Protein AF-A0A7S2QT07-F1 (afdb_monomer_lite)

Structure (mmCIF, N/CA/C/O backbone):
data_AF-A0A7S2QT07-F1
#
_entry.id   AF-A0A7S2QT07-F1
#
loop_
_atom_site.group_PDB
_atom_site.id
_atom_site.type_symbol
_atom_site.label_atom_id
_atom_site.label_alt_id
_atom_site.label_comp_id
_atom_site.label_asym_id
_atom_site.label_entity_id
_atom_site.label_seq_id
_atom_site.pdbx_PDB_ins_code
_atom_site.Cartn_x
_atom_site.Cartn_y
_atom_site.Cartn_z
_atom_site.occupancy
_atom_site.B_iso_or_equiv
_atom_site.auth_seq_id
_atom_site.auth_comp_id
_atom_site.auth_asym_id
_atom_site.auth_atom_id
_atom_site.pdbx_PDB_model_num
ATOM 1 N N . LYS A 1 1 ? -15.247 -9.324 2.709 1.00 89.19 1 LYS A N 1
ATOM 2 C CA . LYS A 1 1 ? -13.877 -9.551 2.177 1.00 89.19 1 LYS A CA 1
ATOM 3 C C . LYS A 1 1 ? -13.680 -8.628 0.981 1.00 89.19 1 LYS A C 1
ATOM 5 O O . LYS A 1 1 ? -14.659 -8.386 0.290 1.00 89.19 1 LYS A O 1
ATOM 10 N N . ILE A 1 2 ? -12.473 -8.104 0.778 1.00 94.81 2 ILE A N 1
ATOM 11 C CA . ILE A 1 2 ? -12.116 -7.206 -0.334 1.00 94.81 2 ILE A CA 1
ATOM 12 C C . ILE A 1 2 ? -11.259 -7.998 -1.328 1.00 94.81 2 ILE A C 1
ATOM 14 O O . ILE A 1 2 ? -10.535 -8.902 -0.911 1.00 94.81 2 ILE A O 1
ATOM 18 N N . VAL A 1 3 ? -11.355 -7.680 -2.620 1.00 97.00 3 VAL A N 1
ATOM 19 C CA . VAL A 1 3 ? -10.534 -8.276 -3.682 1.00 97.00 3 VAL A CA 1
ATOM 20 C C . VAL A 1 3 ? -9.885 -7.146 -4.473 1.00 97.00 3 VAL A C 1
ATOM 22 O O . VAL A 1 3 ? -10.583 -6.258 -4.956 1.00 97.00 3 VAL A O 1
ATOM 25 N N . HIS A 1 4 ? -8.557 -7.178 -4.582 1.00 95.94 4 HIS A N 1
ATOM 26 C CA . HIS A 1 4 ? -7.808 -6.303 -5.480 1.00 95.94 4 HIS A CA 1
ATOM 27 C C . HIS A 1 4 ? -7.694 -6.980 -6.848 1.00 95.94 4 HIS A C 1
ATOM 29 O O . HIS A 1 4 ? -7.437 -8.181 -6.924 1.00 95.94 4 HIS A O 1
ATOM 35 N N . ILE A 1 5 ? -7.903 -6.206 -7.908 1.00 96.56 5 ILE A N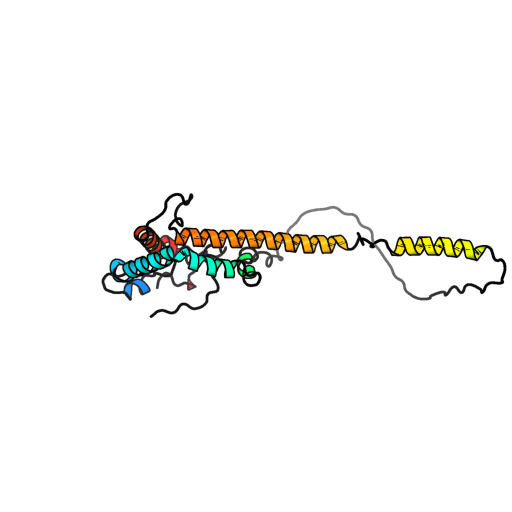 1
ATOM 36 C CA . ILE A 1 5 ? -7.721 -6.617 -9.302 1.00 96.56 5 ILE A CA 1
ATOM 37 C C . ILE A 1 5 ? -6.719 -5.672 -9.959 1.00 96.56 5 ILE A C 1
ATOM 39 O O . ILE A 1 5 ? -6.463 -4.600 -9.418 1.00 96.56 5 ILE A O 1
ATOM 43 N N . ASP A 1 6 ? -6.219 -6.069 -11.128 1.00 92.81 6 ASP A N 1
ATOM 44 C CA . ASP A 1 6 ? -5.262 -5.300 -11.925 1.00 92.81 6 ASP A CA 1
ATOM 45 C C . ASP A 1 6 ? -3.952 -4.994 -11.174 1.00 92.81 6 ASP A C 1
ATOM 47 O O . ASP A 1 6 ? -3.769 -3.960 -10.535 1.00 92.81 6 ASP A O 1
ATOM 51 N N . PHE A 1 7 ? -3.010 -5.935 -11.267 1.00 90.38 7 PHE A N 1
ATOM 52 C CA . PHE A 1 7 ? -1.667 -5.815 -10.690 1.00 90.38 7 PHE A CA 1
ATOM 53 C C . PHE A 1 7 ? -0.682 -5.179 -11.663 1.00 90.38 7 PHE A C 1
ATOM 55 O O . PHE A 1 7 ? 0.515 -5.460 -11.608 1.00 90.38 7 PHE A O 1
ATOM 62 N N . GLY A 1 8 ? -1.178 -4.348 -12.577 1.00 87.44 8 GLY A N 1
ATOM 63 C CA . GLY A 1 8 ? -0.313 -3.624 -13.472 1.00 87.44 8 GLY A CA 1
ATOM 64 C C . GLY A 1 8 ? 0.701 -2.783 -12.691 1.00 87.44 8 GLY A C 1
ATOM 65 O O . GLY A 1 8 ? 1.902 -3.031 -12.747 1.00 87.44 8 GLY A O 1
ATOM 66 N N . ASP A 1 9 ? 0.245 -1.785 -11.945 1.00 89.69 9 ASP A N 1
ATOM 67 C CA . ASP A 1 9 ? 1.146 -0.800 -11.339 1.00 89.69 9 ASP A CA 1
ATOM 68 C C . ASP A 1 9 ? 1.744 -1.274 -10.008 1.00 89.69 9 ASP A C 1
ATOM 70 O O . ASP A 1 9 ? 1.421 -0.791 -8.923 1.00 89.69 9 ASP A O 1
ATOM 74 N N . CYS A 1 10 ? 2.663 -2.230 -10.110 1.00 90.50 10 CYS A N 1
ATOM 75 C CA . CYS A 1 10 ? 3.463 -2.727 -8.997 1.00 90.50 10 CYS A CA 1
ATOM 76 C C . CYS A 1 10 ? 4.703 -1.855 -8.733 1.00 90.50 10 CYS A C 1
ATOM 78 O O . CYS A 1 10 ? 5.074 -0.990 -9.522 1.00 90.50 10 CYS A O 1
ATOM 80 N N . PHE A 1 11 ? 5.361 -2.094 -7.595 1.00 91.75 11 PHE A N 1
ATOM 81 C CA . PHE A 1 11 ? 6.695 -1.555 -7.283 1.00 91.75 11 PHE A CA 1
ATOM 82 C C . PHE A 1 11 ? 6.838 -0.024 -7.374 1.00 91.75 11 PHE A C 1
ATOM 84 O O . PHE A 1 11 ? 7.880 0.488 -7.766 1.00 91.75 11 PHE A O 1
ATOM 91 N N . GLU A 1 12 ? 5.802 0.715 -6.967 1.00 92.62 12 GLU A N 1
ATOM 92 C CA . GLU A 1 12 ? 5.800 2.189 -6.940 1.00 92.62 12 GLU A CA 1
ATOM 93 C C . GLU A 1 12 ? 5.913 2.852 -8.331 1.00 92.62 12 GLU A C 1
ATOM 95 O O . GLU A 1 12 ? 6.136 4.060 -8.410 1.00 92.62 12 GLU A O 1
ATOM 100 N N . VAL A 1 13 ? 5.664 2.120 -9.428 1.00 90.12 13 VAL A N 1
ATOM 101 C CA . VAL A 1 13 ? 5.573 2.694 -10.790 1.00 90.12 13 VAL A CA 1
ATOM 102 C C . VAL A 1 13 ? 4.570 3.855 -10.822 1.00 90.12 13 VAL A C 1
ATOM 104 O O . VAL A 1 13 ? 4.871 4.943 -11.314 1.00 90.12 13 VAL A O 1
ATOM 107 N N . ALA A 1 14 ? 3.420 3.680 -10.166 1.00 92.19 14 ALA A N 1
ATOM 108 C CA . ALA A 1 14 ? 2.401 4.714 -10.017 1.00 92.19 14 ALA A CA 1
ATOM 109 C C . ALA A 1 14 ? 2.867 5.988 -9.289 1.00 92.19 14 ALA A C 1
ATOM 111 O O . ALA A 1 14 ? 2.309 7.066 -9.493 1.00 92.19 14 ALA A O 1
ATOM 112 N N . MET A 1 15 ? 3.882 5.882 -8.431 1.00 92.94 15 MET A N 1
ATOM 113 C CA . MET A 1 15 ? 4.426 7.013 -7.675 1.00 92.94 15 MET A CA 1
ATOM 114 C C . MET A 1 15 ? 5.475 7.796 -8.474 1.00 92.94 15 MET A C 1
ATOM 116 O O . MET A 1 15 ? 5.737 8.960 -8.160 1.00 92.94 15 MET A O 1
ATOM 120 N N . HIS A 1 16 ? 6.080 7.160 -9.483 1.00 89.81 16 HIS A N 1
ATOM 121 C CA . HIS A 1 16 ? 7.175 7.705 -10.289 1.00 89.81 16 HIS A CA 1
ATOM 122 C C . HIS A 1 16 ? 6.762 8.188 -11.683 1.00 89.81 16 HIS A C 1
ATOM 124 O O . HIS A 1 16 ? 7.577 8.819 -12.351 1.00 89.81 16 HIS A O 1
ATOM 130 N N . ARG A 1 17 ? 5.521 7.930 -12.114 1.00 90.31 17 ARG A N 1
ATOM 131 C CA . ARG A 1 17 ? 4.991 8.440 -13.386 1.00 90.31 17 ARG A CA 1
ATOM 132 C C . ARG A 1 17 ? 5.010 9.973 -13.442 1.00 90.31 17 ARG A C 1
ATOM 134 O O . ARG A 1 17 ? 4.863 10.649 -12.425 1.00 90.31 17 ARG A O 1
ATOM 141 N N . GLU A 1 18 ? 5.136 10.522 -14.645 1.00 89.19 18 GLU A N 1
ATOM 142 C CA . GLU A 1 18 ? 5.246 11.972 -14.848 1.00 89.19 18 GLU A CA 1
ATOM 143 C C . GLU A 1 18 ? 3.917 12.702 -14.605 1.00 89.19 18 GLU A C 1
ATOM 145 O O . GLU A 1 18 ? 3.875 13.741 -13.944 1.00 89.19 18 GLU A O 1
ATOM 150 N N . LYS A 1 19 ? 2.807 12.137 -15.094 1.00 92.94 19 LYS A N 1
ATOM 151 C CA . LYS A 1 19 ? 1.462 12.707 -14.944 1.00 92.94 19 LYS A CA 1
ATOM 152 C C . LYS A 1 19 ? 0.758 12.108 -13.731 1.00 92.94 19 LYS A C 1
ATOM 154 O O . LYS A 1 19 ? 0.599 10.896 -13.642 1.00 92.94 19 LYS A O 1
ATOM 159 N N . PHE A 1 20 ? 0.284 12.970 -12.831 1.00 93.44 20 PHE A N 1
ATOM 160 C CA . PHE A 1 20 ? -0.449 12.590 -11.612 1.00 93.44 20 PHE A CA 1
ATOM 161 C C . PHE A 1 20 ? 0.237 11.472 -10.795 1.00 93.44 20 PHE A C 1
ATOM 163 O O . PHE A 1 20 ? -0.355 10.406 -10.588 1.00 93.44 20 PHE A O 1
ATOM 170 N N . PRO A 1 21 ? 1.482 11.686 -10.327 1.00 96.31 21 PRO A N 1
ATOM 171 C CA . PRO A 1 21 ? 2.185 10.706 -9.505 1.00 96.31 21 PRO A CA 1
ATOM 172 C C . PRO A 1 21 ? 1.450 10.462 -8.186 1.00 96.31 21 PRO A C 1
ATOM 174 O O . PRO A 1 21 ? 1.178 11.398 -7.429 1.00 96.31 21 PRO A O 1
ATOM 177 N N . GLU A 1 22 ? 1.186 9.198 -7.871 1.00 95.81 22 GLU A N 1
ATOM 178 C CA . GLU A 1 22 ? 0.502 8.819 -6.637 1.00 95.81 22 GLU A CA 1
ATOM 179 C C . GLU A 1 22 ? 1.371 9.109 -5.403 1.00 95.81 22 GLU A C 1
ATOM 181 O O . GLU A 1 22 ? 2.583 8.886 -5.393 1.00 95.81 22 GLU A O 1
ATOM 186 N N . LYS A 1 23 ? 0.745 9.645 -4.345 1.00 95.88 23 LYS A N 1
ATOM 187 C CA . LYS A 1 23 ? 1.412 10.067 -3.093 1.00 95.88 23 LYS A CA 1
ATOM 188 C C . LYS A 1 23 ? 0.951 9.281 -1.865 1.00 95.88 23 LYS A C 1
ATOM 190 O O . LYS A 1 23 ? 1.177 9.705 -0.734 1.00 95.88 23 LYS A O 1
ATOM 195 N N . ILE A 1 24 ? 0.279 8.158 -2.084 1.00 96.62 24 ILE A N 1
ATOM 196 C CA . ILE A 1 24 ? -0.347 7.339 -1.047 1.00 96.62 24 ILE A CA 1
ATOM 197 C C . ILE A 1 24 ? 0.165 5.895 -1.135 1.00 96.62 24 ILE A C 1
ATOM 199 O O . ILE A 1 24 ? 0.405 5.407 -2.236 1.00 96.62 24 ILE A O 1
ATOM 203 N N . PRO A 1 25 ? 0.325 5.193 -0.001 1.00 96.69 25 PRO A N 1
ATOM 204 C CA . PRO A 1 25 ? 0.790 3.806 -0.001 1.00 96.69 25 PRO A CA 1
ATOM 205 C C . PRO A 1 25 ? -0.321 2.797 -0.333 1.00 96.69 25 PRO A C 1
ATOM 207 O O . PRO A 1 25 ? -0.042 1.720 -0.848 1.00 96.69 25 PRO A O 1
ATOM 210 N N . PHE A 1 26 ? -1.575 3.123 -0.010 1.00 97.88 26 PHE A N 1
ATOM 211 C CA . PHE A 1 26 ? -2.765 2.326 -0.306 1.00 97.88 26 PHE A CA 1
ATOM 212 C C . PHE A 1 26 ? -4.020 3.199 -0.196 1.00 97.88 26 PHE A C 1
ATOM 214 O O . PHE A 1 26 ? -4.001 4.267 0.422 1.00 97.88 26 PHE A O 1
ATOM 221 N N . ARG A 1 27 ? -5.132 2.743 -0.784 1.00 97.69 27 ARG A N 1
ATOM 222 C CA . ARG A 1 27 ? -6.418 3.446 -0.717 1.00 97.69 27 ARG A CA 1
ATOM 223 C C . ARG A 1 27 ? -7.038 3.301 0.675 1.00 97.69 27 ARG A C 1
ATOM 225 O O . ARG A 1 27 ? -7.501 2.223 1.032 1.00 97.69 27 ARG A O 1
ATOM 232 N N . LEU A 1 28 ? -7.091 4.398 1.426 1.00 97.50 28 LEU A N 1
ATOM 233 C CA . LEU A 1 28 ? -7.792 4.493 2.711 1.00 97.50 28 LEU A CA 1
ATOM 234 C C . LEU A 1 2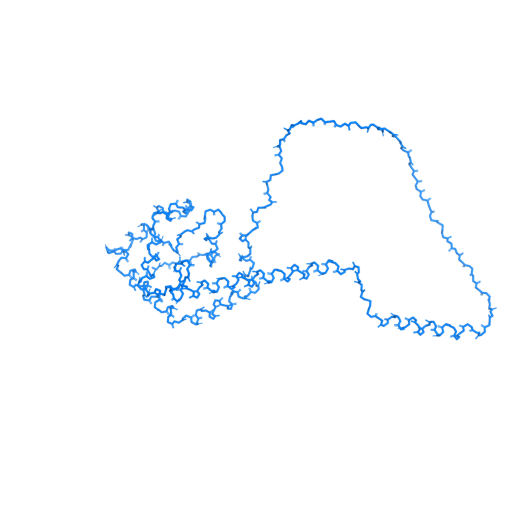8 ? -8.573 5.812 2.779 1.00 97.50 28 LEU A C 1
ATOM 236 O O . LEU A 1 28 ? -8.266 6.706 3.563 1.00 97.50 28 LEU A O 1
ATOM 240 N N . THR A 1 29 ? -9.547 5.961 1.882 1.00 97.19 29 THR A N 1
ATOM 241 C CA . THR A 1 29 ? -10.384 7.163 1.795 1.00 97.19 29 THR A CA 1
ATOM 242 C C . THR A 1 29 ? -11.496 7.150 2.846 1.00 97.19 29 THR A C 1
ATOM 244 O O . THR A 1 29 ? -11.758 6.131 3.492 1.00 97.19 29 THR A O 1
ATOM 247 N N . ARG A 1 30 ? -12.183 8.284 3.015 1.00 95.94 30 ARG A N 1
ATOM 248 C CA . ARG A 1 30 ? -13.228 8.453 4.036 1.00 95.94 30 ARG A CA 1
ATOM 249 C C . ARG A 1 30 ? -14.388 7.462 3.879 1.00 95.94 30 ARG A C 1
ATOM 251 O O . ARG A 1 30 ? -14.871 6.981 4.895 1.00 95.94 30 ARG A O 1
ATOM 258 N N . MET A 1 31 ? -14.807 7.097 2.661 1.00 96.81 31 MET A N 1
ATOM 259 C CA . MET A 1 31 ? -15.860 6.085 2.480 1.00 96.81 31 MET A CA 1
ATOM 260 C C . MET A 1 31 ? -15.424 4.713 2.989 1.00 96.81 31 MET A C 1
ATOM 262 O O . MET A 1 31 ? -16.224 4.028 3.621 1.00 96.81 31 MET A O 1
ATOM 266 N N . LEU A 1 32 ? -14.166 4.318 2.761 1.00 96.31 32 LEU A N 1
ATOM 267 C CA . LEU A 1 32 ? -13.652 3.050 3.284 1.00 96.31 32 LEU A CA 1
ATOM 268 C C . LEU A 1 32 ? -13.541 3.079 4.807 1.00 96.31 32 LEU A C 1
ATOM 270 O O . LEU A 1 32 ? -13.900 2.098 5.445 1.00 96.31 32 LEU A O 1
ATOM 274 N N . VAL A 1 33 ? -13.090 4.197 5.385 1.00 95.81 33 VAL A N 1
ATOM 275 C CA . VAL A 1 33 ? -13.004 4.368 6.845 1.00 95.81 33 VAL A CA 1
ATOM 276 C C . VAL A 1 33 ? -14.392 4.344 7.491 1.00 95.81 33 VAL A C 1
ATOM 278 O O . VAL A 1 33 ? -14.583 3.659 8.489 1.00 95.81 33 VAL A O 1
ATOM 281 N N . ASN A 1 34 ? -15.377 5.021 6.899 1.00 95.38 34 ASN A N 1
ATOM 282 C CA . ASN A 1 34 ? -16.749 5.069 7.415 1.00 95.38 34 ASN A CA 1
ATOM 283 C C . ASN A 1 34 ? -17.481 3.723 7.319 1.00 95.38 34 ASN A C 1
ATOM 285 O O . ASN A 1 34 ? -18.457 3.512 8.030 1.00 95.38 34 ASN A O 1
ATOM 289 N N . ALA A 1 35 ? -17.037 2.828 6.434 1.00 95.12 35 ALA A N 1
ATOM 290 C CA . ALA A 1 35 ? -17.574 1.475 6.318 1.00 95.12 35 ALA A CA 1
ATOM 291 C C . ALA A 1 35 ? -16.997 0.498 7.363 1.00 95.12 35 ALA A C 1
ATOM 293 O O . ALA A 1 35 ? -17.438 -0.650 7.432 1.00 95.12 35 ALA A O 1
ATOM 294 N N . MET A 1 36 ? -15.994 0.921 8.141 1.00 95.00 36 MET A N 1
ATOM 295 C CA . MET A 1 36 ? -15.437 0.137 9.244 1.00 95.00 36 MET A CA 1
ATOM 296 C C . MET A 1 36 ? -16.321 0.251 10.497 1.00 95.00 36 MET A C 1
ATOM 298 O O . MET A 1 36 ? -17.415 0.812 10.478 1.00 95.00 36 MET A O 1
ATOM 302 N N . GLU A 1 37 ? -15.860 -0.324 11.604 1.00 93.12 37 GLU A N 1
ATOM 303 C CA . GLU A 1 37 ? -16.533 -0.211 12.898 1.00 93.12 37 GLU A CA 1
ATOM 304 C C . GLU A 1 37 ? -16.541 1.230 13.439 1.00 93.12 37 GLU A C 1
ATOM 306 O O . GLU A 1 37 ? -15.872 2.118 12.919 1.00 93.12 37 GLU A O 1
ATOM 311 N N . VAL A 1 38 ? -17.247 1.459 14.549 1.00 93.06 38 VAL A N 1
ATOM 312 C CA . VAL A 1 38 ? -17.371 2.786 15.187 1.00 93.06 38 VAL A CA 1
ATOM 313 C C . VAL A 1 38 ? -16.034 3.404 15.623 1.00 93.06 38 VAL A C 1
ATOM 315 O O . VAL A 1 38 ? -15.937 4.619 15.764 1.00 93.06 38 VAL A O 1
ATOM 318 N N . SER A 1 39 ? -14.997 2.584 15.816 1.00 94.00 39 SER A N 1
ATOM 319 C CA . SER A 1 39 ? -13.624 3.027 16.104 1.00 94.00 39 SER A CA 1
ATOM 320 C C . SER A 1 39 ? -12.859 3.474 14.842 1.00 94.00 39 SER A C 1
ATOM 322 O O . SER A 1 39 ? -11.758 4.020 14.935 1.00 94.00 39 SER A O 1
ATOM 324 N N . GLY A 1 40 ? -13.439 3.275 13.655 1.00 94.31 40 GLY A N 1
ATOM 325 C CA . GLY A 1 40 ? -12.847 3.603 12.365 1.00 94.31 40 GLY A CA 1
ATOM 326 C C . GLY A 1 40 ? -11.541 2.844 12.138 1.00 94.31 40 GLY A C 1
ATOM 327 O O . GLY A 1 40 ? -11.499 1.615 12.158 1.00 94.31 40 GLY A O 1
ATOM 328 N N . ILE A 1 41 ? -10.457 3.597 11.936 1.00 95.12 41 ILE A N 1
ATOM 329 C CA . ILE A 1 41 ? -9.112 3.052 11.704 1.00 95.12 41 ILE A CA 1
ATOM 330 C C . ILE A 1 41 ? -8.408 2.583 12.985 1.00 95.12 41 ILE A C 1
ATOM 332 O O . ILE A 1 41 ? -7.498 1.762 12.891 1.00 95.12 41 ILE A O 1
ATOM 336 N N . GLU A 1 42 ? -8.800 3.085 14.163 1.00 93.94 42 GLU A N 1
ATOM 337 C CA . GLU A 1 42 ? -8.079 2.884 15.436 1.00 93.94 42 GLU A CA 1
ATOM 338 C C . GLU A 1 42 ? -8.423 1.572 16.165 1.00 93.94 42 GLU A C 1
ATOM 340 O O . GLU A 1 42 ? -7.971 1.354 17.287 1.00 93.94 42 GLU A O 1
ATOM 345 N N . GLY A 1 43 ? -9.169 0.668 15.528 1.00 92.19 43 GLY A N 1
ATOM 346 C CA . GLY A 1 43 ? -9.545 -0.626 16.099 1.00 92.19 43 GLY A CA 1
ATOM 347 C C . GLY A 1 43 ? -8.980 -1.818 15.327 1.00 92.19 43 GLY A C 1
ATOM 348 O O . GLY A 1 43 ? -7.765 -1.962 15.140 1.00 92.19 43 GLY A O 1
ATOM 349 N N . ILE A 1 44 ? -9.879 -2.685 14.859 1.00 95.44 44 ILE A N 1
ATOM 350 C CA . ILE A 1 44 ? -9.570 -3.936 14.154 1.00 95.44 44 ILE A CA 1
ATOM 351 C C . ILE A 1 44 ? -8.659 -3.677 12.957 1.00 95.44 44 ILE A C 1
ATOM 353 O O . ILE A 1 44 ? -7.739 -4.460 12.715 1.00 95.44 44 ILE A O 1
ATOM 357 N N . PHE A 1 45 ? -8.874 -2.581 12.223 1.00 97.06 45 PHE A N 1
ATOM 358 C CA . PHE A 1 45 ? -8.068 -2.249 11.051 1.00 97.06 45 PHE A CA 1
ATOM 359 C C . PHE A 1 45 ? -6.585 -2.079 11.408 1.00 97.06 45 PHE A C 1
ATOM 361 O O . PHE A 1 45 ? -5.756 -2.843 10.911 1.00 97.06 45 PHE A O 1
ATOM 368 N N . ARG A 1 46 ? -6.241 -1.153 12.318 1.00 97.50 46 ARG A N 1
ATOM 369 C CA . ARG A 1 46 ? -4.850 -0.942 12.755 1.00 97.50 46 ARG A CA 1
ATOM 370 C C . ARG A 1 46 ? -4.250 -2.209 13.360 1.00 97.50 46 ARG A C 1
ATOM 372 O O . ARG A 1 46 ? -3.140 -2.579 12.983 1.00 97.50 46 ARG A O 1
ATOM 379 N N . HIS A 1 47 ? -4.971 -2.902 14.242 1.00 97.75 47 HIS A N 1
ATOM 380 C CA . HIS A 1 47 ? -4.451 -4.111 14.888 1.00 97.75 47 HIS A CA 1
ATOM 381 C C . HIS A 1 47 ? -4.164 -5.240 13.882 1.00 97.75 47 HIS A C 1
ATOM 383 O O . HIS A 1 47 ? -3.149 -5.940 13.976 1.00 97.75 47 HIS A O 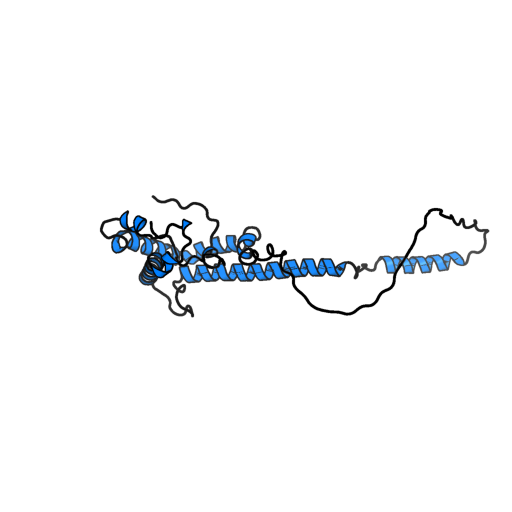1
ATOM 389 N N . THR A 1 48 ? -5.025 -5.383 12.871 1.00 98.12 48 THR A N 1
ATOM 390 C CA . THR A 1 48 ? -4.820 -6.326 11.766 1.00 98.12 48 THR A CA 1
ATOM 391 C C . THR A 1 48 ? -3.623 -5.907 10.915 1.00 98.12 48 THR A C 1
ATOM 393 O O . THR A 1 48 ? -2.785 -6.752 10.613 1.00 98.12 48 THR A O 1
ATOM 396 N N . CYS A 1 49 ? -3.481 -4.618 10.582 1.00 98.38 49 CYS A N 1
ATOM 397 C CA . CYS A 1 49 ? -2.317 -4.103 9.854 1.00 98.38 49 CYS A CA 1
ATOM 398 C C . CYS A 1 49 ? -1.005 -4.382 10.592 1.00 98.38 49 CYS A C 1
ATOM 400 O O . CYS A 1 49 ? -0.048 -4.838 9.973 1.00 98.38 49 CYS A O 1
ATOM 402 N N . GLU A 1 50 ? -0.953 -4.157 11.906 1.00 98.44 50 GLU A N 1
ATOM 403 C CA . GLU A 1 50 ? 0.231 -4.479 12.702 1.00 98.44 50 GLU A CA 1
ATOM 404 C C . GLU A 1 50 ? 0.526 -5.979 12.717 1.00 98.44 50 GLU A C 1
ATOM 406 O O . GLU A 1 50 ? 1.677 -6.378 12.577 1.00 98.44 50 GLU A O 1
ATOM 411 N N . SER A 1 51 ? -0.498 -6.822 12.856 1.00 98.62 51 SER A N 1
ATOM 412 C CA . SER A 1 51 ? -0.328 -8.279 12.871 1.00 98.62 51 SER A CA 1
ATOM 413 C C . SER A 1 51 ? 0.177 -8.806 11.528 1.00 98.62 51 SER A C 1
ATOM 415 O O . SER A 1 51 ? 1.136 -9.573 11.494 1.00 98.62 51 SER A O 1
ATOM 417 N N . VAL A 1 52 ? -0.401 -8.336 10.420 1.00 98.50 52 VAL A N 1
ATOM 418 C CA . VAL A 1 52 ? 0.061 -8.663 9.063 1.00 98.50 52 VAL A CA 1
ATOM 419 C C . VAL A 1 52 ? 1.485 -8.158 8.841 1.00 98.50 52 VAL A C 1
ATOM 421 O O . VAL A 1 52 ? 2.320 -8.900 8.331 1.00 98.50 52 VAL A O 1
ATOM 424 N N . MET A 1 53 ? 1.792 -6.927 9.260 1.00 98.38 53 MET A N 1
ATOM 425 C CA . MET A 1 53 ? 3.133 -6.365 9.119 1.00 98.38 53 MET A CA 1
ATOM 426 C C . MET A 1 53 ? 4.167 -7.168 9.917 1.00 98.38 53 MET A C 1
ATOM 428 O O . MET A 1 53 ? 5.223 -7.462 9.371 1.00 98.38 53 MET A O 1
ATOM 432 N N . ARG A 1 54 ? 3.870 -7.593 11.156 1.00 98.56 54 ARG A N 1
ATOM 433 C CA . ARG A 1 54 ? 4.752 -8.495 11.928 1.00 98.56 54 ARG A CA 1
ATOM 434 C C . ARG A 1 54 ? 5.042 -9.774 11.148 1.00 98.56 54 ARG A C 1
ATOM 436 O O . ARG A 1 54 ? 6.201 -10.051 10.877 1.00 98.56 54 ARG A O 1
ATOM 443 N N . VAL A 1 55 ? 4.005 -10.473 10.677 1.00 98.62 55 VAL A N 1
ATOM 444 C CA . VAL A 1 55 ? 4.167 -11.723 9.911 1.00 98.62 55 VAL A CA 1
ATOM 445 C C . VAL A 1 55 ? 5.018 -11.517 8.654 1.00 98.62 55 VAL A C 1
ATOM 447 O O . VAL A 1 55 ? 5.886 -12.341 8.367 1.00 98.62 55 VAL A O 1
ATOM 450 N N . LEU A 1 56 ? 4.809 -10.421 7.918 1.00 98.38 56 LEU A N 1
ATOM 451 C CA . LEU A 1 56 ? 5.604 -10.097 6.730 1.00 98.38 56 LEU A CA 1
ATOM 452 C C . LEU A 1 56 ? 7.073 -9.811 7.067 1.00 98.38 56 LEU A C 1
ATOM 454 O O . LEU A 1 56 ? 7.954 -10.264 6.340 1.00 98.38 56 LEU A O 1
ATOM 458 N N . ARG A 1 57 ? 7.344 -9.073 8.151 1.00 97.81 57 ARG A N 1
ATOM 459 C CA . ARG A 1 57 ? 8.714 -8.763 8.585 1.00 97.81 57 ARG A CA 1
ATOM 460 C C . ARG A 1 57 ? 9.439 -9.989 9.147 1.00 97.81 57 ARG A C 1
ATOM 462 O O . ARG A 1 57 ? 10.613 -10.173 8.845 1.00 97.81 57 ARG A O 1
ATOM 469 N N . ASP A 1 58 ? 8.739 -10.826 9.910 1.00 98.00 58 ASP A N 1
ATOM 470 C CA . ASP A 1 58 ? 9.275 -12.053 10.513 1.00 98.00 58 ASP A CA 1
ATOM 471 C C . ASP A 1 58 ? 9.646 -13.099 9.450 1.00 98.00 58 ASP A C 1
ATOM 473 O O . ASP A 1 58 ? 10.550 -13.900 9.660 1.00 98.00 58 ASP A O 1
ATOM 477 N N . ASN A 1 59 ? 8.965 -13.076 8.2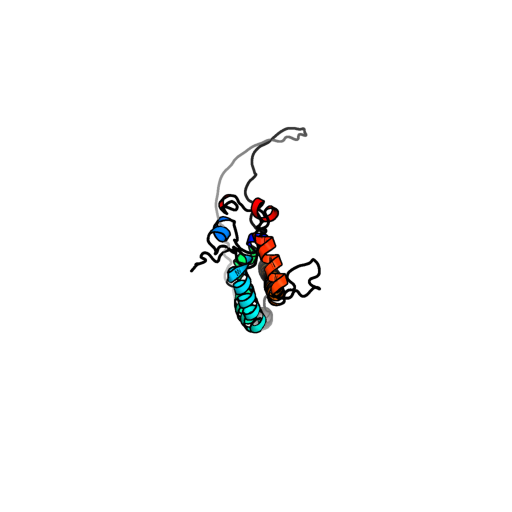96 1.00 98.00 59 ASN A N 1
ATOM 478 C CA . ASN A 1 59 ? 9.194 -13.986 7.168 1.00 98.00 59 ASN A CA 1
ATOM 479 C C . ASN A 1 59 ? 9.762 -13.258 5.939 1.00 98.00 59 ASN A C 1
ATOM 481 O O . ASN A 1 59 ? 9.511 -13.664 4.797 1.00 98.00 59 ASN A O 1
ATOM 485 N N . LYS A 1 60 ? 10.506 -12.163 6.147 1.00 97.38 60 LYS A N 1
ATOM 486 C CA . LYS A 1 60 ? 10.981 -11.306 5.053 1.00 97.38 60 LYS A CA 1
ATOM 487 C C . LYS A 1 60 ? 11.833 -12.070 4.040 1.00 97.38 60 LYS A C 1
ATOM 489 O O . LYS A 1 60 ? 11.722 -11.795 2.855 1.00 97.38 60 LYS A O 1
ATOM 494 N N . GLU A 1 61 ? 12.627 -13.051 4.467 1.00 96.62 61 GLU A N 1
ATOM 495 C CA . GLU A 1 61 ? 13.506 -13.839 3.598 1.00 96.62 61 GLU A CA 1
ATOM 496 C C . GLU A 1 61 ? 12.691 -14.626 2.566 1.00 96.62 61 GLU A C 1
ATOM 498 O O . GLU A 1 61 ? 13.062 -14.686 1.397 1.00 96.62 61 GLU A O 1
ATOM 503 N N . SER A 1 62 ? 11.537 -15.165 2.974 1.00 97.69 62 SER A N 1
ATOM 504 C CA . SER A 1 62 ? 10.632 -15.881 2.068 1.00 97.69 62 SER A CA 1
ATOM 505 C C . SER A 1 62 ? 9.975 -14.932 1.066 1.00 97.69 62 SER A C 1
ATOM 507 O O . SER A 1 62 ? 9.879 -15.248 -0.118 1.00 97.69 62 SER A O 1
ATOM 509 N N . VAL A 1 63 ? 9.549 -13.749 1.525 1.00 95.56 63 VAL A N 1
ATOM 510 C CA . VAL A 1 63 ? 8.955 -12.718 0.658 1.00 95.56 63 VAL A CA 1
ATOM 511 C C . VAL A 1 63 ? 9.981 -12.202 -0.353 1.00 95.56 63 VAL A C 1
ATOM 513 O O . VAL A 1 63 ? 9.675 -12.099 -1.540 1.00 95.56 63 VAL A O 1
ATOM 516 N N . MET A 1 64 ? 11.205 -11.922 0.099 1.00 95.25 64 MET A N 1
ATOM 517 C CA . MET A 1 64 ? 12.300 -11.459 -0.750 1.00 95.25 64 MET A CA 1
ATOM 518 C C . MET A 1 64 ? 12.692 -12.512 -1.782 1.00 95.25 64 MET A C 1
ATOM 520 O O . MET A 1 64 ? 12.783 -12.169 -2.951 1.00 95.25 64 MET A O 1
ATOM 524 N N . ALA A 1 65 ? 12.819 -13.786 -1.402 1.00 94.31 65 ALA A N 1
ATOM 525 C CA . ALA A 1 65 ? 13.164 -14.854 -2.342 1.00 94.31 65 ALA A CA 1
ATOM 526 C C . ALA A 1 65 ? 12.164 -14.960 -3.507 1.00 94.31 65 ALA A C 1
ATOM 528 O O . ALA A 1 65 ? 12.557 -15.102 -4.665 1.00 94.31 65 ALA A O 1
ATOM 529 N N . VAL A 1 66 ? 10.865 -14.851 -3.210 1.00 93.06 66 VAL A N 1
ATOM 530 C CA . VAL A 1 66 ? 9.817 -14.859 -4.238 1.00 93.06 66 VAL A CA 1
ATOM 531 C C . VAL A 1 66 ? 9.922 -13.617 -5.128 1.00 93.06 66 VAL A C 1
ATOM 533 O O . VAL A 1 66 ? 9.903 -13.736 -6.350 1.00 93.06 66 VAL A O 1
ATOM 536 N N . LEU A 1 67 ? 10.053 -12.425 -4.539 1.00 90.62 67 LEU A N 1
ATOM 537 C CA . LEU A 1 67 ? 10.098 -11.171 -5.296 1.00 90.62 67 LEU A CA 1
ATOM 538 C C . LEU A 1 67 ? 11.377 -11.008 -6.120 1.00 90.62 67 LEU A C 1
ATOM 540 O O . LEU A 1 67 ? 11.301 -10.504 -7.234 1.00 90.62 67 LEU A O 1
ATOM 544 N N . GLU A 1 68 ? 12.526 -11.459 -5.623 1.00 88.69 68 GLU A N 1
ATOM 545 C CA . GLU A 1 68 ? 13.781 -11.475 -6.377 1.00 88.69 68 GLU A CA 1
ATOM 546 C C . GLU A 1 68 ? 13.653 -12.359 -7.617 1.00 88.69 68 GLU A C 1
ATOM 548 O O . GLU A 1 68 ? 14.007 -11.923 -8.710 1.00 88.69 68 GLU A O 1
ATOM 553 N N . ALA A 1 69 ? 13.062 -13.551 -7.490 1.00 88.19 69 ALA A N 1
ATOM 554 C CA . ALA A 1 69 ? 12.820 -14.416 -8.642 1.00 88.19 69 ALA A CA 1
ATOM 555 C C . ALA A 1 69 ? 11.949 -13.733 -9.715 1.00 88.19 69 ALA A C 1
ATOM 557 O O . ALA A 1 69 ? 12.241 -13.854 -10.901 1.00 88.19 69 ALA A O 1
ATOM 558 N N . PHE A 1 70 ? 10.921 -12.979 -9.308 1.00 84.62 70 PHE A N 1
ATOM 559 C CA . PHE A 1 70 ? 10.065 -12.234 -10.239 1.00 84.62 70 PHE A CA 1
ATOM 560 C C . PHE A 1 70 ? 10.751 -11.010 -10.857 1.00 84.62 70 PHE A C 1
ATOM 562 O O . PHE A 1 70 ? 10.567 -10.739 -12.039 1.00 84.62 70 PHE A O 1
ATOM 569 N N . VAL A 1 71 ? 11.517 -10.249 -10.075 1.00 82.75 71 VAL A N 1
ATOM 570 C CA . VAL A 1 71 ? 12.157 -9.005 -10.534 1.00 82.75 71 VAL A CA 1
ATOM 571 C C . VAL A 1 71 ? 13.356 -9.288 -11.445 1.00 82.75 71 VAL A C 1
ATOM 573 O O . VAL A 1 71 ? 13.636 -8.512 -12.353 1.00 82.75 71 VAL A O 1
ATOM 576 N N . TYR A 1 72 ? 14.054 -10.406 -11.246 1.00 81.44 72 TYR A N 1
ATOM 577 C CA . TYR A 1 72 ? 15.140 -10.823 -12.136 1.00 81.44 72 TYR A CA 1
ATOM 578 C C . TYR A 1 72 ? 14.661 -11.636 -13.350 1.00 81.44 72 TYR A C 1
ATOM 580 O O . TYR A 1 72 ? 15.496 -12.046 -14.157 1.00 81.44 72 TYR A O 1
ATOM 588 N N . ASP A 1 73 ? 13.349 -11.840 -13.526 1.00 83.56 73 ASP A N 1
ATOM 589 C CA . ASP A 1 73 ? 12.802 -12.462 -14.732 1.00 83.56 73 ASP A CA 1
ATOM 590 C C . ASP A 1 73 ? 12.931 -11.503 -15.940 1.00 83.56 73 ASP A C 1
ATOM 592 O O . ASP A 1 73 ? 12.311 -10.428 -15.956 1.00 83.56 73 ASP A O 1
ATOM 596 N N . PRO A 1 74 ? 13.689 -11.874 -16.993 1.00 73.44 74 PRO A N 1
ATOM 597 C CA . PRO A 1 74 ? 13.868 -11.039 -18.181 1.00 73.44 74 PRO A CA 1
ATOM 598 C C . PRO A 1 74 ? 12.561 -10.645 -18.888 1.00 73.44 74 PRO A C 1
ATOM 600 O O . PRO A 1 74 ? 12.540 -9.636 -19.592 1.00 73.44 74 PRO A O 1
ATOM 603 N N . LEU A 1 75 ? 11.475 -11.409 -18.721 1.00 71.38 75 LEU A N 1
ATOM 604 C CA . LEU A 1 75 ? 10.197 -11.188 -19.407 1.00 71.38 75 LEU A CA 1
ATOM 605 C C . LEU A 1 75 ? 9.236 -10.251 -18.666 1.00 71.38 75 LEU A C 1
ATOM 607 O O . LEU A 1 75 ? 8.260 -9.802 -19.261 1.00 71.38 75 LEU A O 1
ATOM 611 N N . ILE A 1 76 ? 9.479 -9.943 -17.392 1.00 68.19 76 ILE A N 1
ATOM 612 C CA . ILE A 1 76 ? 8.653 -9.012 -16.594 1.00 68.19 76 ILE A CA 1
ATOM 613 C C . ILE A 1 76 ? 9.243 -7.591 -16.636 1.00 68.19 76 ILE A C 1
ATOM 615 O O . ILE A 1 76 ? 8.544 -6.585 -16.495 1.00 68.19 76 ILE A O 1
ATOM 619 N N . ASN A 1 77 ? 10.537 -7.515 -16.927 1.00 62.53 77 ASN A N 1
ATOM 620 C CA . ASN A 1 77 ? 11.373 -6.327 -16.852 1.00 62.53 77 ASN A CA 1
ATOM 621 C C . ASN A 1 77 ? 11.040 -5.196 -17.842 1.00 62.53 77 ASN A C 1
ATOM 623 O O . ASN A 1 77 ? 11.431 -4.052 -17.602 1.00 62.53 77 ASN A O 1
ATOM 627 N N . TRP A 1 78 ? 10.274 -5.459 -18.907 1.00 60.50 78 TRP A N 1
ATOM 628 C CA . TRP A 1 78 ? 9.833 -4.414 -19.846 1.00 60.50 78 TRP A CA 1
ATOM 629 C C . TRP A 1 78 ? 9.002 -3.330 -19.152 1.00 60.50 78 TRP A C 1
ATOM 631 O O . TRP A 1 78 ? 9.183 -2.146 -19.419 1.00 60.50 78 TRP A O 1
ATOM 641 N N . ARG A 1 79 ? 8.180 -3.714 -18.170 1.00 63.22 79 ARG A N 1
ATOM 642 C CA . ARG A 1 79 ? 7.280 -2.786 -17.483 1.00 63.22 79 ARG A CA 1
ATOM 643 C C . ARG A 1 79 ? 8.007 -1.745 -16.625 1.00 63.22 79 ARG A C 1
ATOM 645 O O . ARG A 1 79 ? 7.499 -0.648 -16.412 1.00 63.22 79 ARG A O 1
ATOM 652 N N . LEU A 1 80 ? 9.196 -2.075 -16.120 1.00 63.09 80 LEU A N 1
ATOM 653 C CA . LEU A 1 80 ? 9.986 -1.171 -15.280 1.00 63.09 80 LEU A CA 1
ATOM 654 C C . LEU A 1 80 ? 10.695 -0.075 -16.099 1.00 63.09 80 LEU A C 1
ATOM 656 O O . LEU A 1 80 ? 11.037 0.977 -15.557 1.00 63.09 80 LEU A O 1
ATOM 660 N N . LEU A 1 81 ? 10.898 -0.290 -17.404 1.00 60.31 81 LEU A N 1
ATOM 661 C CA . LEU A 1 81 ? 11.617 0.634 -18.289 1.00 60.31 81 LEU A CA 1
ATOM 662 C C . LEU A 1 81 ? 10.732 1.719 -18.913 1.00 60.31 81 LEU A C 1
ATOM 664 O O . LEU A 1 81 ? 11.241 2.795 -19.236 1.00 60.31 81 LEU A O 1
ATOM 668 N N . ASP A 1 82 ? 9.427 1.476 -19.031 1.00 61.41 82 ASP A N 1
ATOM 669 C CA . ASP A 1 82 ? 8.487 2.368 -19.729 1.00 61.41 82 ASP A CA 1
ATOM 670 C C . ASP A 1 82 ? 8.255 3.710 -19.019 1.00 61.41 82 ASP A C 1
ATOM 672 O O . ASP A 1 82 ? 7.732 4.651 -19.611 1.00 61.41 82 ASP A O 1
ATOM 676 N N . SER A 1 83 ? 8.747 3.870 -17.786 1.00 53.25 83 SER A N 1
ATOM 677 C CA . SER A 1 83 ? 8.642 5.121 -17.014 1.00 53.25 83 SER A CA 1
ATOM 678 C C . SER A 1 83 ? 9.363 6.329 -17.652 1.00 53.25 83 SER A C 1
ATOM 680 O O . SER A 1 83 ? 9.349 7.408 -17.068 1.00 53.25 83 SER A O 1
ATOM 682 N N . LYS A 1 84 ? 10.035 6.165 -18.804 1.00 50.44 84 LYS A N 1
ATOM 683 C CA . LYS A 1 84 ? 10.821 7.210 -19.490 1.00 50.44 84 LYS A CA 1
ATOM 684 C C . LYS A 1 84 ? 10.440 7.493 -20.951 1.00 50.44 84 LYS A C 1
ATOM 686 O O . LYS A 1 84 ? 11.064 8.375 -21.533 1.00 50.44 84 LYS A O 1
ATOM 691 N N . GLN A 1 85 ? 9.513 6.757 -21.573 1.00 43.44 85 GLN A N 1
ATOM 692 C CA . GLN A 1 85 ? 9.351 6.785 -23.042 1.00 43.44 85 GLN A CA 1
ATOM 693 C C . GLN A 1 85 ? 8.143 7.560 -23.601 1.00 43.44 85 GLN A C 1
ATOM 695 O O . GLN A 1 85 ? 7.986 7.599 -24.817 1.00 43.44 85 GLN A O 1
ATOM 700 N N . GLU A 1 86 ? 7.333 8.255 -22.800 1.00 43.56 86 GLU A N 1
ATOM 701 C CA . GLU A 1 86 ? 6.187 9.017 -23.336 1.00 43.56 86 GLU A CA 1
ATOM 702 C C . GLU A 1 86 ? 6.493 10.492 -23.662 1.00 43.56 86 GLU A C 1
ATOM 704 O O . GLU A 1 86 ? 5.713 11.366 -23.311 1.00 43.56 86 GLU A O 1
ATOM 709 N N . TYR A 1 87 ? 7.590 10.809 -24.360 1.00 42.38 87 TYR A N 1
ATOM 710 C CA . TYR A 1 87 ? 7.778 12.151 -24.944 1.00 42.38 87 TYR A CA 1
ATOM 711 C C . TYR A 1 87 ? 8.665 12.115 -26.197 1.00 42.38 87 TYR A C 1
ATOM 713 O O . TYR A 1 87 ? 9.838 12.480 -26.156 1.00 42.38 87 TYR A O 1
ATOM 721 N N . SER A 1 88 ? 8.099 11.712 -27.337 1.00 40.22 88 SER A N 1
ATOM 722 C CA . SER A 1 88 ? 8.635 12.099 -28.654 1.00 40.22 88 SER A CA 1
ATOM 723 C C . SER A 1 88 ? 7.617 12.001 -29.794 1.00 40.22 88 SER A C 1
ATOM 725 O O . SER A 1 88 ? 8.020 11.755 -30.926 1.00 40.22 88 SER A O 1
ATOM 727 N N . ASP A 1 89 ? 6.319 12.186 -29.537 1.00 38.84 89 ASP A N 1
ATOM 728 C CA . ASP A 1 89 ? 5.358 12.308 -30.636 1.00 38.84 89 ASP A CA 1
ATOM 729 C C . ASP A 1 89 ? 4.224 13.277 -30.280 1.00 38.84 89 ASP A C 1
ATOM 731 O O . ASP A 1 89 ? 3.300 12.930 -29.549 1.00 38.84 89 ASP A O 1
ATOM 735 N N . HIS A 1 90 ? 4.411 14.531 -30.710 1.00 40.38 90 HIS A N 1
ATOM 736 C CA . HIS A 1 90 ? 3.430 15.596 -30.986 1.00 40.38 90 HIS A CA 1
ATOM 737 C C . HIS A 1 90 ? 3.999 16.979 -30.644 1.00 40.38 90 HIS A C 1
ATOM 739 O O . HIS A 1 90 ? 3.833 17.490 -29.539 1.00 40.38 90 HIS A O 1
ATOM 745 N N . ASN A 1 91 ? 4.707 17.557 -31.621 1.00 32.81 91 ASN A N 1
ATOM 746 C CA . ASN A 1 91 ? 4.497 18.929 -32.104 1.00 32.81 91 ASN A CA 1
ATOM 747 C C . ASN A 1 91 ? 5.472 19.220 -33.259 1.00 32.81 91 ASN A C 1
ATOM 749 O O . ASN A 1 91 ? 6.535 19.808 -33.077 1.00 32.81 91 ASN A O 1
ATOM 753 N N . GLN A 1 92 ? 5.093 18.804 -34.466 1.00 37.62 92 GLN A N 1
ATOM 754 C CA . GLN A 1 92 ? 5.458 19.515 -35.688 1.00 37.62 92 GLN A CA 1
ATOM 755 C C . GLN A 1 92 ? 4.148 19.929 -36.345 1.00 37.62 92 GLN A C 1
ATOM 757 O O . GLN A 1 92 ? 3.503 19.097 -36.967 1.00 37.62 92 GLN A O 1
ATOM 762 N N . GLU A 1 93 ? 3.728 21.173 -36.111 1.00 31.59 93 GLU A N 1
ATOM 763 C CA . GLU A 1 93 ? 3.229 22.098 -37.137 1.00 31.59 93 GLU A CA 1
ATOM 764 C C . GLU A 1 93 ? 2.841 23.455 -36.515 1.00 31.59 93 GLU A C 1
ATOM 766 O O . GLU A 1 93 ? 2.433 23.525 -35.359 1.00 31.59 93 GLU A O 1
ATOM 771 N N . SER A 1 94 ? 3.022 24.501 -37.335 1.00 30.22 94 SER A N 1
ATOM 772 C CA . SER A 1 94 ? 2.705 25.935 -37.183 1.00 30.22 94 SER A CA 1
ATOM 773 C C . SER A 1 94 ? 3.440 26.743 -36.101 1.00 30.22 94 SER A C 1
ATOM 775 O O . SER A 1 94 ? 3.071 26.723 -34.934 1.00 30.22 94 SER A O 1
ATOM 777 N N . ASP A 1 95 ? 4.444 27.527 -36.507 1.00 28.92 95 ASP A N 1
ATOM 778 C CA . ASP A 1 95 ? 4.211 28.950 -36.812 1.00 28.92 95 ASP A CA 1
ATOM 779 C C . ASP A 1 95 ? 5.443 29.587 -37.475 1.00 28.92 95 ASP A C 1
ATOM 781 O O . ASP A 1 95 ? 6.582 29.410 -37.041 1.00 28.92 95 ASP A O 1
ATOM 785 N N . GLY A 1 96 ? 5.203 30.297 -38.579 1.00 28.83 96 GLY A N 1
ATOM 786 C CA . GLY A 1 96 ? 6.202 31.125 -39.249 1.00 28.83 96 GLY A CA 1
ATOM 787 C C . GLY A 1 96 ? 6.308 32.509 -38.611 1.00 28.83 96 GLY A C 1
ATOM 788 O O . GLY A 1 96 ? 5.339 32.984 -38.033 1.00 28.83 96 GLY A O 1
ATOM 789 N N . ASP A 1 97 ? 7.471 33.154 -38.740 1.00 26.72 97 ASP A N 1
ATOM 790 C CA . ASP A 1 97 ? 7.615 34.421 -39.477 1.00 26.72 97 ASP A CA 1
ATOM 791 C C . ASP A 1 97 ? 9.091 34.897 -39.532 1.00 26.72 97 ASP A C 1
ATOM 793 O O . ASP A 1 97 ? 9.809 34.880 -38.536 1.00 26.72 97 ASP A O 1
ATOM 797 N N . SER A 1 98 ? 9.499 35.312 -40.738 1.00 29.64 98 SER A N 1
ATOM 798 C CA . SER A 1 98 ? 10.501 36.319 -41.147 1.00 29.64 98 SER A CA 1
ATOM 799 C C . SER A 1 98 ? 11.875 36.477 -40.455 1.00 29.64 98 SER A C 1
ATOM 801 O O . SER A 1 98 ? 11.991 37.021 -39.362 1.00 29.64 98 SER A O 1
ATOM 803 N N . SER A 1 99 ? 12.971 36.305 -41.218 1.00 26.94 99 SER A N 1
ATOM 804 C CA . SER A 1 99 ? 13.587 37.422 -41.981 1.00 26.94 99 SER A CA 1
ATOM 805 C C . SER A 1 99 ? 14.944 37.094 -42.652 1.00 26.94 99 SER A C 1
ATOM 807 O O . SER A 1 99 ? 15.876 36.605 -42.027 1.00 26.94 99 SER A O 1
ATOM 809 N N . ALA A 1 100 ? 15.008 37.478 -43.934 1.00 26.33 100 ALA A N 1
ATOM 810 C CA . ALA A 1 100 ? 16.112 38.110 -44.673 1.00 26.33 100 ALA A CA 1
ATOM 811 C C . ALA A 1 100 ? 17.416 37.352 -45.045 1.00 26.33 100 ALA A C 1
ATOM 813 O O . ALA A 1 100 ? 18.369 37.299 -44.276 1.00 26.33 100 ALA A O 1
ATOM 814 N N . SER A 1 101 ? 17.460 37.012 -46.349 1.00 25.20 101 SER A N 1
ATOM 815 C CA . SER A 1 101 ? 18.511 37.300 -47.364 1.00 25.20 101 SER A CA 1
ATOM 816 C C . SER A 1 101 ? 19.893 36.644 -47.205 1.00 25.20 101 SER A C 1
ATOM 818 O O . SER A 1 101 ? 20.501 36.734 -46.150 1.00 25.20 101 SER A O 1
ATOM 820 N N . THR A 1 102 ? 20.475 35.998 -48.218 1.00 28.61 102 THR A N 1
ATOM 821 C CA . THR A 1 102 ? 20.760 36.525 -49.568 1.00 28.61 102 THR A CA 1
ATOM 822 C C . THR A 1 102 ? 20.860 35.423 -50.634 1.00 28.61 102 THR A C 1
ATOM 824 O O . THR A 1 102 ? 21.507 34.403 -50.407 1.00 28.61 102 THR A O 1
ATOM 827 N N . ASP A 1 103 ? 20.213 35.680 -51.770 1.00 24.45 103 ASP A N 1
ATOM 828 C CA . ASP A 1 103 ? 20.631 35.507 -53.172 1.00 24.45 103 ASP A CA 1
ATOM 829 C C . ASP A 1 103 ? 21.894 34.671 -53.473 1.00 24.45 103 ASP A C 1
ATOM 831 O O . ASP A 1 103 ? 22.989 35.009 -53.035 1.00 24.45 103 ASP A O 1
ATOM 835 N N . ASP A 1 104 ? 21.746 33.641 -54.313 1.00 28.19 104 ASP A N 1
ATOM 836 C CA . ASP A 1 104 ? 22.362 33.664 -55.648 1.00 28.19 104 ASP A CA 1
ATOM 837 C C . ASP A 1 104 ? 21.715 32.629 -56.591 1.00 28.19 104 ASP A C 1
ATOM 839 O O . ASP A 1 104 ? 21.565 31.442 -56.293 1.00 28.19 104 ASP A O 1
ATOM 843 N N . GLU A 1 105 ? 21.305 33.164 -57.735 1.00 25.72 105 GLU A N 1
ATOM 844 C CA . GLU A 1 105 ? 20.663 32.566 -58.904 1.00 25.72 105 GLU A CA 1
ATOM 845 C C . GLU A 1 105 ? 21.616 31.686 -59.731 1.00 25.72 105 GLU A C 1
ATOM 847 O O . GLU A 1 105 ? 22.779 32.043 -59.918 1.00 25.72 105 GLU A O 1
ATOM 852 N N . ALA A 1 106 ? 21.091 30.593 -60.304 1.00 29.48 106 ALA A N 1
ATOM 853 C CA . ALA A 1 106 ? 21.348 30.165 -61.690 1.00 29.48 106 ALA A CA 1
ATOM 854 C C . ALA A 1 106 ? 20.551 28.886 -62.040 1.00 29.48 106 ALA A C 1
ATOM 856 O O . ALA A 1 106 ? 20.983 27.757 -61.799 1.00 29.48 106 ALA A O 1
ATOM 857 N N . GLU A 1 107 ? 19.363 29.102 -62.613 1.00 25.47 107 GLU A N 1
ATOM 858 C CA . GLU A 1 107 ? 18.844 28.511 -63.866 1.00 25.47 107 GLU A CA 1
ATOM 859 C C . GLU A 1 107 ? 19.820 27.618 -64.685 1.00 25.47 107 GLU A C 1
ATOM 861 O O . GLU A 1 107 ? 21.016 27.866 -64.734 1.00 25.47 107 GLU A O 1
ATOM 866 N N . SER A 1 108 ? 19.438 26.631 -65.504 1.00 27.34 108 SER A N 1
ATOM 867 C CA . SER A 1 108 ? 18.162 26.141 -66.040 1.00 27.34 108 SER A CA 1
ATOM 868 C C . SER A 1 108 ? 18.487 25.017 -67.048 1.00 27.34 108 SER A C 1
ATOM 870 O O . SER A 1 108 ? 19.496 25.105 -67.747 1.00 27.34 108 SER A O 1
ATOM 872 N N . SER A 1 109 ? 17.560 24.059 -67.218 1.00 27.16 109 SER A N 1
ATOM 873 C CA . SER A 1 109 ? 17.331 23.251 -68.444 1.00 27.16 109 SER A CA 1
ATOM 874 C C . SER A 1 109 ? 18.420 22.236 -68.858 1.00 27.16 109 SER A C 1
ATOM 876 O O . SER A 1 109 ? 19.593 22.403 -68.577 1.00 27.16 109 SER A O 1
ATOM 878 N N . ALA A 1 110 ? 18.173 21.139 -69.572 1.00 30.75 110 ALA A N 1
ATOM 879 C CA . ALA A 1 110 ? 16.989 20.435 -70.048 1.00 30.75 110 ALA A CA 1
ATOM 880 C C . ALA A 1 110 ? 17.441 19.029 -70.519 1.00 30.75 110 ALA A C 1
ATOM 882 O O . ALA A 1 110 ? 18.602 18.822 -70.858 1.00 30.75 110 ALA A O 1
ATOM 883 N N . LEU A 1 111 ? 16.479 18.098 -70.532 1.00 27.69 111 LEU A N 1
ATOM 884 C CA . LEU A 1 111 ? 16.293 16.915 -71.397 1.00 27.69 111 LEU A CA 1
ATOM 885 C C . LEU A 1 111 ? 17.485 16.376 -72.236 1.00 27.69 111 LEU A C 1
ATOM 887 O O . LEU A 1 111 ? 17.974 17.057 -73.127 1.00 27.69 111 LEU A O 1
ATOM 891 N N . CYS A 1 112 ? 17.745 15.059 -72.204 1.00 27.59 112 CYS A N 1
ATOM 892 C CA . CYS A 1 112 ? 17.020 14.064 -73.025 1.00 27.59 112 CYS A CA 1
ATOM 893 C C . CYS A 1 112 ? 17.575 12.619 -72.897 1.00 27.59 112 CYS A C 1
ATOM 895 O O . CYS A 1 112 ? 18.771 12.383 -72.785 1.00 27.59 112 CYS A O 1
ATOM 897 N N . ASP A 1 113 ? 16.629 11.676 -72.890 1.00 28.33 113 ASP A N 1
ATOM 898 C CA . ASP A 1 113 ? 16.569 10.332 -73.491 1.00 28.33 113 ASP A CA 1
ATOM 899 C C . ASP A 1 113 ? 17.774 9.364 -73.669 1.00 28.33 113 ASP A C 1
ATOM 901 O O . ASP A 1 113 ? 18.754 9.609 -74.362 1.00 28.33 113 ASP A O 1
ATOM 905 N N . ARG A 1 114 ? 17.459 8.122 -73.252 1.00 29.42 114 ARG A N 1
ATOM 906 C CA . ARG A 1 114 ? 17.668 6.809 -73.913 1.00 29.42 114 ARG A CA 1
ATOM 907 C C . ARG A 1 114 ? 19.037 6.105 -73.933 1.00 29.42 114 ARG A C 1
ATOM 909 O O . ARG A 1 114 ? 19.857 6.264 -74.822 1.00 29.42 114 ARG A O 1
ATOM 916 N N . ASN A 1 115 ? 19.082 5.102 -73.052 1.00 27.02 115 ASN A N 1
ATOM 917 C CA . ASN A 1 115 ? 19.033 3.655 -73.331 1.00 27.02 115 ASN A CA 1
ATOM 918 C C . ASN A 1 115 ? 20.190 2.932 -74.067 1.00 27.02 115 ASN A C 1
ATOM 920 O O . ASN A 1 115 ? 20.498 3.184 -75.225 1.00 27.02 115 ASN A O 1
ATOM 924 N N . GLU A 1 116 ? 20.628 1.853 -73.401 1.00 30.52 116 GLU A N 1
ATOM 925 C CA . GLU A 1 116 ? 20.927 0.524 -73.963 1.00 30.52 116 GLU A CA 1
ATOM 926 C C . GLU A 1 116 ? 22.118 0.336 -74.930 1.00 30.52 116 GLU A C 1
ATOM 928 O O . GLU A 1 116 ? 22.030 0.585 -76.128 1.00 30.52 116 GLU A O 1
ATOM 933 N N . LYS A 1 117 ? 23.176 -0.350 -74.463 1.00 28.67 117 LYS A N 1
ATOM 934 C CA . LYS A 1 117 ? 23.386 -1.794 -74.736 1.00 28.67 117 LYS A CA 1
ATOM 935 C C . LYS A 1 117 ? 24.772 -2.286 -74.320 1.00 28.67 117 LYS A C 1
ATOM 937 O O . LYS A 1 117 ? 25.809 -1.708 -74.630 1.00 28.67 117 LYS A O 1
ATOM 942 N N . ALA A 1 118 ? 24.741 -3.446 -73.673 1.00 31.77 118 ALA A N 1
ATOM 943 C CA . ALA A 1 118 ? 25.871 -4.276 -73.305 1.00 31.77 118 ALA A CA 1
ATOM 944 C C . ALA A 1 118 ? 26.733 -4.686 -74.513 1.00 31.77 118 ALA A C 1
ATOM 946 O O . ALA A 1 118 ? 26.217 -5.141 -75.536 1.00 31.77 118 ALA A O 1
ATOM 947 N N . LYS A 1 119 ? 28.061 -4.636 -74.349 1.00 31.34 119 LYS A N 1
ATOM 948 C CA . LYS A 1 119 ? 29.019 -5.340 -75.212 1.00 31.34 119 LYS A CA 1
ATOM 949 C C . LYS A 1 119 ? 29.878 -6.300 -74.394 1.00 31.34 119 LYS A C 1
ATOM 951 O O . LYS A 1 119 ? 30.861 -5.948 -73.754 1.00 31.34 119 LYS A O 1
ATOM 956 N N . ARG A 1 120 ? 29.424 -7.546 -74.476 1.00 30.16 120 ARG A N 1
ATOM 957 C CA . ARG A 1 120 ? 30.131 -8.820 -74.353 1.00 30.16 120 ARG A CA 1
ATOM 958 C C . ARG A 1 120 ? 31.546 -8.741 -74.949 1.00 30.16 120 ARG A C 1
ATOM 960 O O . ARG A 1 120 ? 31.687 -8.563 -76.154 1.00 30.16 120 ARG A O 1
ATOM 967 N N . TYR A 1 121 ? 32.571 -8.935 -74.121 1.00 27.53 121 TYR A N 1
ATOM 968 C CA . TYR A 1 121 ? 33.933 -9.227 -74.575 1.00 27.53 121 TYR A CA 1
ATOM 969 C C . TYR A 1 121 ? 34.219 -10.722 -74.409 1.00 27.53 121 TYR A C 1
ATOM 971 O O . TYR A 1 121 ? 34.261 -11.251 -73.301 1.00 27.53 121 TYR A O 1
ATOM 979 N N . GLN A 1 122 ? 34.396 -11.391 -75.546 1.00 29.73 122 GLN A N 1
ATOM 980 C CA . GLN A 1 122 ? 34.852 -12.771 -75.680 1.00 29.73 122 GLN A CA 1
ATOM 981 C C . GLN A 1 122 ? 36.393 -12.767 -75.688 1.00 29.73 122 GLN A C 1
ATOM 983 O O . GLN A 1 122 ? 36.988 -12.016 -76.460 1.00 29.73 122 GLN A O 1
ATOM 988 N N . LYS A 1 123 ? 37.051 -13.592 -74.860 1.00 35.97 123 LYS A N 1
ATOM 989 C CA . LYS A 1 123 ? 38.501 -13.858 -74.964 1.00 35.97 123 LYS A CA 1
ATOM 990 C C . LYS A 1 123 ? 38.763 -15.160 -75.748 1.00 35.97 123 LYS A C 1
ATOM 992 O O . LYS A 1 123 ? 37.956 -16.082 -75.613 1.00 35.97 123 LYS A O 1
ATOM 997 N N . PRO A 1 124 ? 39.852 -15.262 -76.540 1.00 34.56 124 PRO A N 1
ATOM 998 C CA . PRO A 1 124 ? 40.157 -16.447 -77.346 1.00 34.56 124 PRO A CA 1
ATOM 999 C C . PRO A 1 124 ? 40.811 -17.588 -76.543 1.00 34.56 124 PRO A C 1
ATOM 1001 O O . PRO A 1 124 ? 41.366 -17.379 -75.466 1.00 34.56 124 PRO A O 1
ATOM 1004 N N . ILE A 1 125 ? 40.733 -18.789 -77.121 1.00 32.06 125 ILE A N 1
ATOM 1005 C CA . ILE A 1 125 ? 41.210 -20.097 -76.634 1.00 32.06 125 ILE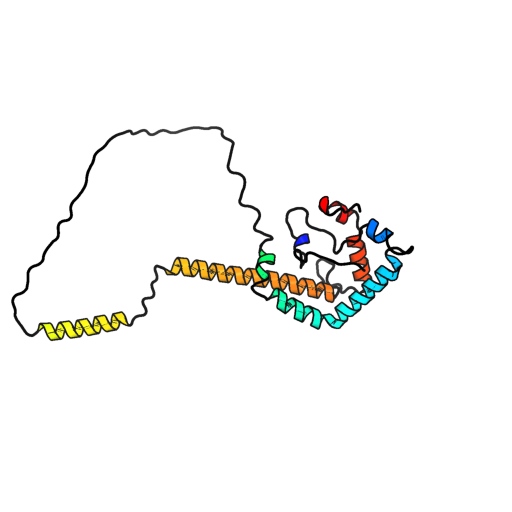 A CA 1
ATOM 1006 C 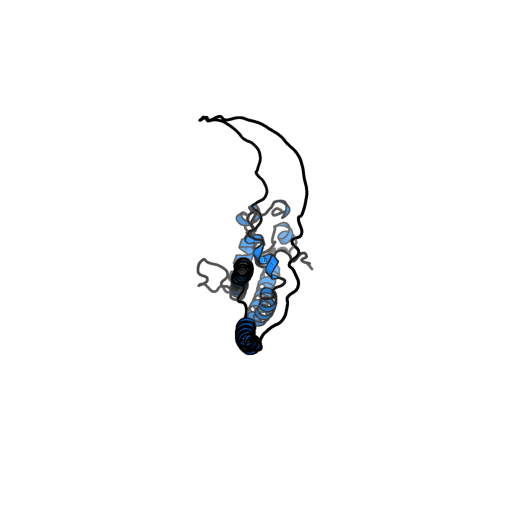C . ILE A 1 125 ? 42.749 -20.217 -76.792 1.00 32.06 125 ILE A C 1
ATOM 1008 O O . ILE A 1 125 ? 43.281 -19.667 -77.758 1.00 32.06 125 ILE A O 1
ATOM 1012 N N . PRO A 1 126 ? 43.480 -20.922 -75.896 1.00 41.56 126 PRO A N 1
ATOM 1013 C CA . PRO A 1 126 ? 44.944 -20.950 -75.886 1.00 41.56 126 PRO A CA 1
ATOM 1014 C C . PRO A 1 126 ? 45.555 -22.118 -76.682 1.00 41.56 126 PRO A C 1
ATOM 1016 O O . PRO A 1 126 ? 45.047 -23.239 -76.660 1.00 41.56 126 PRO A O 1
ATOM 1019 N N . ALA A 1 127 ? 46.703 -21.860 -77.316 1.00 31.81 127 ALA A N 1
ATOM 1020 C CA . ALA A 1 127 ? 47.614 -22.875 -77.839 1.00 31.81 127 ALA A CA 1
ATOM 1021 C C . ALA A 1 127 ? 48.675 -23.237 -76.783 1.00 31.81 127 ALA A C 1
ATOM 1023 O O . ALA A 1 127 ? 49.133 -22.391 -76.016 1.00 31.81 127 ALA A O 1
ATOM 1024 N N . ALA A 1 128 ? 49.020 -24.521 -76.738 1.00 37.59 128 ALA A N 1
ATOM 1025 C CA . ALA A 1 128 ? 49.935 -25.143 -75.793 1.00 37.59 128 ALA A CA 1
ATOM 1026 C C . ALA A 1 128 ? 51.353 -24.550 -75.827 1.00 37.59 128 ALA A C 1
ATOM 1028 O O . ALA A 1 128 ? 51.861 -24.294 -76.914 1.00 37.59 128 ALA A O 1
ATOM 1029 N N . GLN A 1 129 ? 52.010 -24.461 -74.659 1.00 34.50 129 GLN A N 1
ATOM 1030 C CA . GLN A 1 129 ? 53.288 -25.139 -74.379 1.00 34.50 129 GLN A CA 1
ATOM 1031 C C . GLN A 1 129 ? 53.881 -24.791 -72.990 1.00 34.50 129 GLN A C 1
ATOM 1033 O O . GLN A 1 129 ? 53.889 -23.643 -72.562 1.00 34.50 129 GLN A O 1
ATOM 1038 N N . ASN A 1 130 ? 54.452 -25.835 -72.373 1.00 41.38 130 ASN A N 1
ATOM 1039 C CA . ASN A 1 130 ? 55.583 -25.873 -71.428 1.00 41.38 130 ASN A CA 1
ATOM 1040 C C . ASN A 1 130 ? 55.325 -26.047 -69.915 1.00 41.38 130 ASN A C 1
ATOM 1042 O O . ASN A 1 130 ? 54.527 -25.384 -69.266 1.00 41.38 130 ASN A O 1
ATOM 1046 N N . ALA A 1 131 ? 56.041 -27.034 -69.367 1.00 49.03 131 ALA A N 1
ATOM 1047 C CA . ALA A 1 131 ? 55.797 -27.752 -68.118 1.00 49.03 131 ALA A CA 1
ATOM 1048 C C . ALA A 1 131 ? 56.282 -27.044 -66.833 1.00 49.03 131 ALA A C 1
ATOM 1050 O O . ALA A 1 131 ? 56.263 -27.645 -65.759 1.00 49.03 131 ALA A O 1
ATOM 1051 N N . GLU A 1 132 ? 56.662 -25.770 -66.905 1.00 47.56 132 GLU A N 1
ATOM 1052 C CA . GLU A 1 132 ? 57.165 -24.992 -65.760 1.00 47.56 132 GLU A CA 1
ATOM 1053 C C . GLU A 1 132 ? 56.047 -24.254 -64.995 1.00 47.56 132 GLU A C 1
ATOM 1055 O O . GLU A 1 132 ? 56.209 -23.865 -63.837 1.00 47.56 132 GLU A O 1
ATOM 1060 N N . THR A 1 133 ? 54.851 -24.149 -65.582 1.00 50.03 133 THR A N 1
ATOM 1061 C CA . THR A 1 133 ? 53.685 -23.464 -64.991 1.00 50.03 133 THR A CA 1
ATOM 1062 C C . THR A 1 133 ? 53.058 -24.243 -63.825 1.00 50.03 133 THR A C 1
ATOM 1064 O O . THR A 1 133 ? 52.481 -23.653 -62.910 1.00 50.03 133 THR A O 1
ATOM 1067 N N . LYS A 1 134 ? 53.231 -25.574 -63.786 1.00 49.03 134 LYS A N 1
ATOM 1068 C CA . LYS A 1 134 ? 52.592 -26.444 -62.780 1.00 49.03 134 LYS A CA 1
ATOM 1069 C C . LYS A 1 134 ? 53.167 -26.279 -61.367 1.00 49.03 134 LYS A C 1
ATOM 1071 O O . LYS A 1 134 ? 52.427 -26.406 -60.394 1.00 49.03 134 LYS A O 1
ATOM 1076 N N . GLN A 1 135 ? 54.454 -25.942 -61.224 1.00 49.66 135 GLN A N 1
ATOM 1077 C CA . GLN A 1 135 ? 55.054 -25.700 -59.902 1.00 49.66 135 GLN A CA 1
ATOM 1078 C C . GLN A 1 135 ? 54.674 -24.325 -59.328 1.00 49.66 135 GLN A C 1
ATOM 1080 O O . GLN A 1 135 ? 54.480 -24.191 -58.116 1.00 49.66 135 GLN A O 1
ATOM 1085 N N . GLN A 1 136 ? 54.507 -23.308 -60.180 1.00 53.72 136 GLN A N 1
ATOM 1086 C CA . GLN A 1 136 ? 54.083 -21.972 -59.749 1.00 53.72 136 GLN A CA 1
ATOM 1087 C C . GLN A 1 136 ? 52.601 -21.944 -59.344 1.00 53.72 136 GLN A C 1
ATOM 1089 O O . GLN A 1 136 ? 52.277 -21.372 -58.300 1.00 53.72 136 GLN A O 1
ATOM 1094 N N . GLU A 1 137 ? 51.719 -22.649 -60.062 1.00 58.56 137 GLU A N 1
ATOM 1095 C CA . GLU A 1 137 ? 50.306 -22.796 -59.678 1.00 58.56 137 GLU A CA 1
ATOM 1096 C C . GLU A 1 137 ? 50.124 -23.540 -58.348 1.00 58.56 137 GLU A C 1
ATOM 1098 O O . GLU A 1 137 ? 49.258 -23.176 -57.550 1.00 58.56 137 GLU A O 1
ATOM 1103 N N . GLN A 1 138 ? 50.957 -24.545 -58.052 1.00 58.97 138 GLN A N 1
ATOM 1104 C CA . GLN A 1 138 ? 50.876 -25.300 -56.796 1.00 58.97 138 GLN A CA 1
ATOM 1105 C C . GLN A 1 138 ? 51.329 -24.460 -55.587 1.00 58.97 138 GLN A C 1
ATOM 1107 O O . GLN A 1 138 ? 50.679 -24.481 -54.537 1.00 58.97 138 GLN A O 1
ATOM 1112 N N . LYS A 1 139 ? 52.369 -23.628 -55.755 1.00 62.44 139 LYS A N 1
ATOM 1113 C CA . LYS A 1 139 ? 52.829 -22.661 -54.739 1.00 62.44 139 LYS A CA 1
ATOM 1114 C C . LYS A 1 139 ? 51.813 -21.527 -54.525 1.00 62.44 139 LYS A C 1
ATOM 1116 O O . LYS A 1 139 ? 51.616 -21.065 -53.399 1.00 62.44 139 LYS A O 1
ATOM 1121 N N . GLN A 1 140 ? 51.121 -21.104 -55.586 1.00 62.59 140 GLN A N 1
ATOM 1122 C CA . GLN A 1 140 ? 50.061 -20.092 -55.527 1.00 62.59 140 GLN A CA 1
ATOM 1123 C C . GLN A 1 140 ? 48.754 -20.651 -54.929 1.00 62.59 140 GLN A C 1
ATOM 1125 O O . GLN A 1 140 ? 48.086 -19.952 -54.165 1.00 62.59 140 GLN A O 1
ATOM 1130 N N . ARG A 1 141 ? 48.435 -21.933 -55.171 1.00 61.56 141 ARG A N 1
ATOM 1131 C CA . ARG A 1 141 ? 47.345 -22.674 -54.507 1.00 61.56 141 ARG A CA 1
ATOM 1132 C C . ARG A 1 141 ? 47.594 -22.861 -53.011 1.00 61.56 141 ARG A C 1
ATOM 1134 O O . ARG A 1 141 ? 46.681 -22.606 -52.234 1.00 61.56 141 ARG A O 1
ATOM 1141 N N . GLN A 1 142 ? 48.814 -23.211 -52.590 1.00 61.22 142 GLN A N 1
ATOM 1142 C CA . GLN A 1 142 ? 49.168 -23.297 -51.163 1.00 61.22 142 GLN A CA 1
ATOM 1143 C C . GLN A 1 142 ? 49.090 -21.935 -50.454 1.00 61.22 142 GLN A C 1
ATOM 1145 O O . GLN A 1 142 ? 48.613 -21.855 -49.323 1.00 61.22 142 GLN A O 1
ATOM 1150 N N . ARG A 1 143 ? 49.477 -20.839 -51.125 1.00 60.88 143 ARG A N 1
ATOM 1151 C CA . ARG A 1 143 ? 49.295 -19.472 -50.599 1.00 60.88 143 ARG A CA 1
ATOM 1152 C C . ARG A 1 143 ? 47.821 -19.063 -50.501 1.00 60.88 143 ARG A C 1
ATOM 1154 O O . ARG A 1 143 ? 47.439 -18.466 -49.499 1.00 60.88 143 ARG A O 1
ATOM 1161 N N . ARG A 1 144 ? 46.991 -19.414 -51.492 1.00 59.62 144 ARG A N 1
ATOM 1162 C CA . ARG A 1 144 ? 45.534 -19.183 -51.453 1.00 59.62 144 ARG A CA 1
ATOM 1163 C C . ARG A 1 144 ? 44.850 -19.993 -50.352 1.00 59.62 144 ARG A C 1
ATOM 1165 O O . ARG A 1 144 ? 44.064 -19.421 -49.611 1.00 59.62 144 ARG A O 1
ATOM 1172 N N . ALA A 1 145 ? 45.198 -21.269 -50.181 1.00 60.38 145 ALA A N 1
ATOM 1173 C CA . ALA A 1 145 ? 44.655 -22.116 -49.115 1.00 60.38 145 ALA A CA 1
ATOM 1174 C C . ALA A 1 145 ? 45.026 -21.607 -47.709 1.00 60.38 145 ALA A C 1
ATOM 1176 O O . ALA A 1 145 ? 44.202 -21.656 -46.803 1.00 60.38 145 ALA A O 1
ATOM 1177 N N . ARG A 1 146 ? 46.230 -21.037 -47.534 1.00 57.91 146 ARG A N 1
ATOM 1178 C CA . ARG A 1 146 ? 46.637 -20.400 -46.268 1.00 57.91 146 ARG A CA 1
ATOM 1179 C C . ARG A 1 146 ? 45.888 -19.092 -45.982 1.00 57.91 146 ARG A C 1
ATOM 1181 O O . ARG A 1 146 ? 45.686 -18.760 -44.821 1.00 57.91 146 ARG A O 1
ATOM 1188 N N . ASN A 1 147 ? 45.488 -18.355 -47.018 1.00 54.19 147 ASN A N 1
ATOM 1189 C CA . ASN A 1 147 ? 44.653 -17.161 -46.857 1.00 54.19 147 ASN A CA 1
ATOM 1190 C C . ASN A 1 147 ? 43.171 -17.505 -46.624 1.00 54.19 147 ASN A C 1
ATOM 1192 O O . ASN A 1 147 ? 42.511 -16.754 -45.926 1.00 54.19 147 ASN A O 1
ATOM 1196 N N . LEU A 1 148 ? 42.680 -18.645 -47.125 1.00 56.59 148 LEU A N 1
ATOM 1197 C CA . LEU A 1 148 ? 41.314 -19.152 -46.899 1.00 56.59 148 LEU A CA 1
ATOM 1198 C C . LEU A 1 148 ? 41.077 -19.724 -45.487 1.00 56.59 148 LEU A C 1
ATOM 1200 O O . LEU A 1 148 ? 39.935 -19.972 -45.122 1.00 56.59 148 LEU A O 1
ATOM 1204 N N . LEU A 1 149 ? 42.139 -19.954 -44.703 1.00 48.31 149 LEU A N 1
ATOM 1205 C CA . LEU A 1 149 ? 42.057 -20.383 -43.298 1.00 48.31 149 LEU A CA 1
ATOM 1206 C C . LEU A 1 149 ? 42.292 -19.242 -42.297 1.00 48.31 149 LEU A C 1
ATOM 1208 O O . LEU A 1 149 ? 42.426 -19.490 -41.098 1.00 48.31 149 LEU A O 1
ATOM 1212 N N . ARG A 1 150 ? 42.365 -17.990 -42.764 1.00 50.50 150 ARG A N 1
ATOM 1213 C CA . ARG A 1 150 ? 42.202 -16.856 -41.856 1.00 50.50 150 ARG A CA 1
ATOM 1214 C C . ARG A 1 150 ? 40.705 -16.712 -41.590 1.00 50.50 150 ARG A C 1
ATOM 1216 O O . ARG A 1 150 ? 39.953 -16.687 -42.558 1.00 50.50 150 ARG A O 1
ATOM 1223 N N . PRO A 1 151 ? 40.257 -16.628 -40.326 1.00 52.22 151 PRO A N 1
ATOM 1224 C CA . PRO A 1 151 ? 38.925 -16.121 -40.059 1.00 52.22 151 PRO A CA 1
ATOM 1225 C C . PRO A 1 151 ? 38.876 -14.726 -40.681 1.00 52.22 151 PRO A C 1
ATOM 1227 O O . PRO A 1 151 ? 39.639 -13.850 -40.265 1.00 52.22 151 PRO A O 1
ATOM 1230 N N . ASP A 1 152 ? 38.056 -14.547 -41.715 1.00 45.72 152 ASP A N 1
ATOM 1231 C CA . ASP A 1 152 ? 37.695 -13.224 -42.199 1.00 45.72 152 ASP A CA 1
ATOM 1232 C C . ASP A 1 152 ? 36.977 -12.529 -41.037 1.00 45.72 152 ASP A C 1
ATOM 1234 O O . ASP A 1 152 ? 35.792 -12.743 -40.781 1.00 45.72 152 ASP A O 1
ATOM 1238 N N . LEU A 1 153 ? 37.727 -11.744 -40.266 1.00 52.66 153 LEU A N 1
ATOM 1239 C CA . LEU A 1 153 ? 37.152 -10.701 -39.436 1.00 52.66 153 LEU A CA 1
ATOM 1240 C C . LEU A 1 153 ? 36.649 -9.643 -40.417 1.00 52.66 153 LEU A C 1
ATOM 1242 O O . LEU A 1 153 ? 37.389 -8.746 -40.812 1.00 52.66 153 LEU A O 1
ATOM 1246 N N . ASP A 1 154 ? 35.406 -9.817 -40.864 1.00 47.38 154 ASP A N 1
ATOM 1247 C CA . ASP A 1 154 ? 34.651 -8.812 -41.602 1.00 47.38 154 ASP A CA 1
ATOM 1248 C C . ASP A 1 154 ? 34.478 -7.573 -40.705 1.00 47.38 154 ASP A C 1
ATOM 1250 O O . ASP A 1 154 ? 33.530 -7.427 -39.931 1.00 47.38 154 ASP A O 1
ATOM 1254 N N . GLU A 1 155 ? 35.471 -6.688 -40.760 1.00 51.19 155 GLU A N 1
ATOM 1255 C CA . GLU A 1 155 ? 35.552 -5.438 -40.004 1.00 51.19 155 GLU A CA 1
ATOM 1256 C C . GLU A 1 155 ? 34.556 -4.375 -40.504 1.00 51.19 155 GLU A C 1
ATOM 1258 O O . GLU A 1 155 ? 34.445 -3.310 -39.898 1.00 51.19 155 GLU A O 1
ATOM 1263 N N . SER A 1 156 ? 33.784 -4.647 -41.565 1.00 48.97 156 SER A N 1
ATOM 1264 C CA . SER A 1 156 ? 32.881 -3.659 -42.172 1.00 48.97 156 SER A CA 1
ATOM 1265 C C . SER A 1 156 ? 31.407 -3.831 -41.777 1.00 48.97 156 SER A C 1
ATOM 1267 O O . SER A 1 156 ? 30.657 -2.855 -41.759 1.00 48.97 156 SER A O 1
ATOM 1269 N N . GLN A 1 157 ? 30.983 -5.020 -41.334 1.00 50.22 157 GLN A N 1
ATOM 1270 C CA . GLN A 1 157 ? 29.634 -5.239 -40.775 1.00 50.22 157 GLN A CA 1
ATOM 1271 C C . GLN A 1 157 ? 29.568 -5.106 -39.241 1.00 50.22 157 GLN A C 1
ATOM 1273 O O . GLN A 1 157 ? 28.489 -5.114 -38.640 1.00 50.22 157 GLN A O 1
ATOM 1278 N N . ASN A 1 158 ? 30.717 -4.905 -38.592 1.00 53.69 158 ASN A N 1
ATOM 1279 C CA . ASN A 1 158 ? 30.851 -4.946 -37.138 1.00 53.69 158 ASN A CA 1
ATOM 1280 C C . ASN A 1 158 ? 30.298 -3.698 -36.421 1.00 53.69 158 ASN A C 1
ATOM 1282 O O . ASN A 1 158 ? 30.061 -3.734 -35.218 1.00 53.69 158 ASN A O 1
ATOM 1286 N N . HIS A 1 159 ? 30.036 -2.594 -37.129 1.00 55.00 159 HIS A N 1
ATOM 1287 C CA . HIS A 1 159 ? 29.530 -1.377 -36.483 1.00 55.00 159 HIS A CA 1
ATOM 1288 C C . HIS A 1 159 ? 28.065 -1.524 -36.038 1.00 55.00 159 HIS A C 1
ATOM 1290 O O . HIS A 1 159 ? 27.727 -1.189 -34.907 1.00 55.00 159 HIS A O 1
ATOM 1296 N N . ARG A 1 160 ? 27.198 -2.117 -36.875 1.00 52.25 160 ARG A N 1
ATOM 1297 C CA . ARG A 1 160 ? 25.793 -2.380 -36.505 1.00 52.25 160 ARG A CA 1
ATOM 1298 C C . ARG A 1 160 ? 25.673 -3.472 -35.439 1.00 52.25 160 ARG A C 1
ATOM 1300 O O . ARG A 1 160 ? 24.906 -3.304 -34.498 1.00 52.25 160 ARG A O 1
ATOM 1307 N N . GLY A 1 161 ? 26.462 -4.546 -35.539 1.00 50.94 161 GLY A N 1
ATOM 1308 C CA . GLY A 1 161 ? 26.515 -5.602 -34.518 1.00 50.94 161 GLY A CA 1
ATOM 1309 C C . GLY A 1 161 ? 27.074 -5.115 -33.176 1.00 50.94 161 GLY A C 1
ATOM 1310 O O . GLY A 1 161 ? 26.552 -5.483 -32.124 1.00 50.94 161 GLY A O 1
ATOM 1311 N N . SER A 1 162 ? 28.074 -4.228 -33.208 1.00 62.56 162 SER A N 1
ATOM 1312 C CA . SER A 1 162 ? 28.610 -3.546 -32.026 1.00 62.56 162 SER A CA 1
ATOM 1313 C C . SER A 1 162 ? 27.571 -2.628 -31.384 1.00 62.56 162 SER A C 1
ATOM 1315 O O . SER A 1 162 ? 27.370 -2.710 -30.177 1.00 62.56 162 SER A O 1
ATOM 1317 N N . ILE A 1 163 ? 26.833 -1.835 -32.174 1.00 63.81 163 ILE A N 1
ATOM 1318 C CA . ILE A 1 163 ? 25.752 -0.974 -31.665 1.00 63.81 163 ILE A CA 1
ATOM 1319 C C . ILE A 1 163 ? 24.630 -1.807 -31.041 1.00 63.81 163 ILE A C 1
ATOM 1321 O O . ILE A 1 163 ? 24.207 -1.498 -29.934 1.00 63.81 163 ILE A O 1
ATOM 1325 N N . VAL A 1 164 ? 24.173 -2.882 -31.694 1.00 63.62 164 VAL A N 1
ATOM 1326 C CA . VAL A 1 164 ? 23.115 -3.752 -31.148 1.00 63.62 164 VAL A CA 1
ATOM 1327 C C . VAL A 1 164 ? 23.588 -4.451 -29.872 1.00 63.62 164 VAL A C 1
ATOM 1329 O O . VAL A 1 164 ? 22.866 -4.464 -28.880 1.00 63.62 164 VAL A O 1
ATOM 1332 N N . ARG A 1 165 ? 24.821 -4.972 -29.836 1.00 62.78 165 ARG A N 1
ATOM 1333 C CA . ARG A 1 165 ? 25.389 -5.597 -28.629 1.00 62.78 165 ARG A CA 1
ATOM 1334 C C . ARG A 1 165 ? 25.612 -4.579 -27.504 1.00 62.78 165 ARG A C 1
ATOM 1336 O O . ARG A 1 165 ? 25.374 -4.906 -26.345 1.00 62.78 165 ARG A O 1
ATOM 1343 N N . ALA A 1 166 ? 26.022 -3.354 -27.829 1.00 64.81 166 ALA A N 1
ATOM 1344 C CA . ALA A 1 166 ? 26.139 -2.258 -26.873 1.00 64.81 166 ALA A CA 1
ATOM 1345 C C . ALA A 1 166 ? 24.763 -1.813 -26.357 1.00 64.81 166 ALA A C 1
ATOM 1347 O O . ALA A 1 166 ? 24.620 -1.615 -25.158 1.00 64.81 166 ALA A O 1
ATOM 1348 N N . MET A 1 167 ? 23.740 -1.727 -27.214 1.00 59.50 167 MET A N 1
ATOM 1349 C CA . MET A 1 167 ? 22.358 -1.439 -26.813 1.00 59.50 167 MET A CA 1
ATOM 1350 C C . MET A 1 167 ? 21.799 -2.525 -25.898 1.00 59.50 167 MET A C 1
ATOM 1352 O O . MET A 1 167 ? 21.253 -2.193 -24.852 1.00 59.50 167 MET A O 1
ATOM 1356 N N . ILE A 1 168 ? 21.989 -3.805 -26.235 1.00 66.00 168 ILE A N 1
ATOM 1357 C CA . ILE A 1 168 ? 21.585 -4.932 -25.381 1.00 66.00 168 ILE A CA 1
ATOM 1358 C C . ILE A 1 168 ? 22.324 -4.867 -24.038 1.00 66.00 168 ILE A C 1
ATOM 1360 O O . ILE A 1 168 ? 21.697 -4.971 -22.990 1.00 66.00 168 ILE A O 1
ATOM 1364 N N . GLY A 1 169 ? 23.636 -4.612 -24.042 1.00 64.88 169 GLY A N 1
ATOM 1365 C CA . GLY A 1 169 ? 24.417 -4.476 -22.811 1.00 64.88 169 GLY A CA 1
ATOM 1366 C C . GLY A 1 169 ? 24.041 -3.251 -21.964 1.00 64.88 169 GLY A C 1
ATOM 1367 O O . GLY A 1 169 ? 24.091 -3.311 -20.738 1.00 64.88 169 GLY A O 1
ATOM 1368 N N . LEU A 1 170 ? 23.650 -2.136 -22.585 1.00 62.81 170 LEU A N 1
ATOM 1369 C CA . LEU A 1 170 ? 23.140 -0.949 -21.890 1.00 62.81 170 LEU A CA 1
ATOM 1370 C C . LEU A 1 170 ? 21.739 -1.190 -21.320 1.00 62.81 170 LEU A C 1
ATOM 1372 O O . LEU A 1 170 ? 21.451 -0.753 -20.207 1.00 62.81 170 LEU A O 1
ATOM 1376 N N . HIS A 1 171 ? 20.887 -1.894 -22.063 1.00 65.25 171 HIS A N 1
ATOM 1377 C CA . HIS A 1 171 ? 19.558 -2.302 -21.626 1.00 65.25 171 HIS A CA 1
ATOM 1378 C C . HIS A 1 171 ? 19.644 -3.213 -20.398 1.00 65.25 171 HIS A C 1
ATOM 1380 O O . HIS A 1 171 ? 19.032 -2.910 -19.379 1.00 65.25 171 HIS A O 1
ATOM 1386 N N . ASP A 1 172 ? 20.501 -4.232 -20.445 1.00 67.38 172 ASP A N 1
ATOM 1387 C CA . ASP A 1 172 ? 20.755 -5.153 -19.333 1.00 67.38 172 ASP A CA 1
ATOM 1388 C C . ASP A 1 172 ? 21.284 -4.421 -18.082 1.00 67.38 172 ASP A C 1
ATOM 1390 O O . ASP A 1 172 ? 20.794 -4.604 -16.968 1.00 67.38 172 ASP A O 1
ATOM 1394 N N . ARG A 1 173 ? 22.208 -3.462 -18.254 1.00 69.25 173 ARG A N 1
ATOM 1395 C CA . ARG A 1 173 ? 22.691 -2.621 -17.140 1.00 69.25 173 ARG A CA 1
ATOM 1396 C C . ARG A 1 173 ? 21.604 -1.733 -16.533 1.00 69.25 173 ARG A C 1
ATOM 1398 O O . ARG A 1 173 ? 21.580 -1.551 -15.315 1.00 69.25 173 ARG A O 1
ATOM 1405 N N . ASN A 1 174 ? 20.738 -1.149 -17.359 1.00 70.88 174 ASN A N 1
ATOM 1406 C CA . ASN A 1 174 ? 19.642 -0.304 -16.884 1.00 70.88 174 ASN A CA 1
ATOM 1407 C C . ASN A 1 174 ? 18.573 -1.125 -16.156 1.00 70.88 174 ASN A C 1
ATOM 1409 O O . ASN A 1 174 ? 18.125 -0.700 -15.092 1.00 70.88 174 ASN A O 1
ATOM 1413 N N . LEU A 1 175 ? 18.229 -2.298 -16.691 1.00 70.56 175 LEU A N 1
ATOM 1414 C CA . LEU A 1 175 ? 17.327 -3.259 -16.062 1.00 70.56 175 LEU A CA 1
ATOM 1415 C C . LEU A 1 175 ? 17.843 -3.716 -14.709 1.00 70.56 175 LEU A C 1
ATOM 1417 O O . LEU A 1 175 ? 17.121 -3.642 -13.723 1.00 70.56 175 LEU A O 1
ATOM 1421 N N . ASN A 1 176 ? 19.113 -4.104 -14.641 1.00 75.69 176 ASN A N 1
ATOM 1422 C CA . ASN A 1 176 ? 19.725 -4.530 -13.393 1.00 75.69 176 ASN A CA 1
ATOM 1423 C C . ASN A 1 176 ? 19.692 -3.409 -12.336 1.00 75.69 176 ASN A C 1
ATOM 1425 O O . ASN A 1 176 ? 19.347 -3.640 -11.181 1.00 75.69 176 ASN A O 1
ATOM 1429 N N . ARG A 1 177 ? 19.960 -2.153 -12.727 1.00 80.88 177 ARG A N 1
ATOM 1430 C CA . ARG A 1 177 ? 19.868 -1.017 -11.794 1.00 80.88 177 ARG A CA 1
ATOM 1431 C C . ARG A 1 177 ? 18.450 -0.824 -11.251 1.00 80.88 177 ARG A C 1
ATOM 1433 O O . ARG A 1 177 ? 18.287 -0.499 -10.076 1.00 80.88 177 ARG A O 1
ATOM 1440 N N . GLU A 1 178 ? 17.447 -0.984 -12.103 1.00 81.12 178 GLU A N 1
ATOM 1441 C CA . GLU A 1 178 ? 16.046 -0.808 -11.735 1.00 81.12 178 GLU A CA 1
ATOM 1442 C C . GLU A 1 178 ? 15.532 -1.965 -10.866 1.00 81.12 178 GLU A C 1
ATOM 1444 O O . GLU A 1 178 ? 14.918 -1.733 -9.825 1.00 81.12 178 GLU A O 1
ATOM 1449 N N . ALA A 1 179 ? 15.900 -3.197 -11.212 1.00 84.94 179 ALA A N 1
ATOM 1450 C CA . ALA A 1 179 ? 15.666 -4.390 -10.408 1.00 84.94 179 ALA A CA 1
ATOM 1451 C C . ALA A 1 179 ? 16.231 -4.234 -8.988 1.00 84.94 179 ALA A C 1
ATOM 1453 O O . ALA A 1 179 ? 15.506 -4.390 -8.004 1.00 84.94 179 ALA A O 1
ATOM 1454 N N . VAL A 1 180 ? 17.499 -3.826 -8.869 1.00 87.69 180 VAL A N 1
ATOM 1455 C CA . VAL A 1 180 ? 18.142 -3.571 -7.571 1.00 87.69 180 VAL A CA 1
ATOM 1456 C C . VAL A 1 180 ? 17.396 -2.487 -6.790 1.00 87.69 180 VAL A C 1
ATOM 1458 O O . VAL A 1 180 ? 17.143 -2.660 -5.599 1.00 87.69 180 VAL A O 1
ATOM 1461 N N . ARG A 1 181 ? 16.978 -1.393 -7.444 1.00 88.94 181 ARG A N 1
ATOM 1462 C CA . ARG A 1 181 ? 16.197 -0.322 -6.800 1.00 88.94 181 ARG A CA 1
ATOM 1463 C C . ARG A 1 181 ? 14.905 -0.861 -6.186 1.00 88.94 181 ARG A C 1
ATOM 1465 O O . ARG A 1 181 ? 14.607 -0.540 -5.035 1.00 88.94 181 ARG A O 1
ATOM 1472 N N . VAL A 1 182 ? 14.159 -1.674 -6.934 1.00 90.25 182 VAL A N 1
ATOM 1473 C CA . VAL A 1 182 ? 12.899 -2.279 -6.484 1.00 90.25 182 VAL A CA 1
ATOM 1474 C C . VAL A 1 182 ? 13.132 -3.237 -5.316 1.00 90.25 182 VAL A C 1
ATOM 1476 O O . VAL A 1 182 ? 12.474 -3.102 -4.283 1.00 90.25 182 VAL A O 1
ATOM 1479 N N . VAL A 1 183 ? 14.092 -4.156 -5.440 1.00 92.25 183 VAL A N 1
ATOM 1480 C CA . VAL A 1 183 ? 14.429 -5.142 -4.399 1.00 92.25 183 VAL A CA 1
ATOM 1481 C C . VAL A 1 183 ? 14.842 -4.435 -3.104 1.00 92.25 183 VAL A C 1
ATOM 1483 O O . VAL A 1 183 ? 14.232 -4.661 -2.059 1.00 92.25 183 VAL A O 1
ATOM 1486 N N . THR A 1 184 ? 15.780 -3.485 -3.173 1.00 92.81 184 THR A N 1
ATOM 1487 C CA . THR A 1 184 ? 16.199 -2.685 -2.009 1.00 92.81 184 THR A CA 1
ATOM 1488 C C . THR A 1 184 ? 15.034 -1.892 -1.415 1.00 92.81 184 THR A C 1
ATOM 1490 O O . THR A 1 184 ? 14.912 -1.754 -0.196 1.00 92.81 184 THR A O 1
ATOM 1493 N N . ARG A 1 185 ? 14.134 -1.362 -2.252 1.00 94.00 185 ARG A N 1
ATOM 1494 C CA . ARG A 1 185 ? 12.960 -0.628 -1.773 1.00 94.00 185 ARG A CA 1
ATOM 1495 C C . ARG A 1 185 ? 12.005 -1.528 -0.990 1.00 94.00 185 ARG A C 1
ATOM 1497 O O . ARG A 1 185 ? 11.506 -1.094 0.049 1.00 94.00 185 ARG A O 1
ATOM 1504 N N . VAL A 1 186 ? 11.754 -2.749 -1.456 1.00 94.88 186 VAL A N 1
ATOM 1505 C CA . VAL A 1 186 ? 10.920 -3.723 -0.738 1.00 94.88 186 VAL A CA 1
ATOM 1506 C C . VAL A 1 186 ? 11.589 -4.160 0.563 1.00 94.88 186 VAL A C 1
ATOM 1508 O O . VAL A 1 186 ? 10.933 -4.161 1.605 1.00 94.88 186 VAL A O 1
ATOM 1511 N N . GLU A 1 187 ? 12.891 -4.437 0.542 1.00 95.38 187 GLU A N 1
ATOM 1512 C CA . GLU A 1 187 ? 13.646 -4.793 1.746 1.00 95.38 187 GLU A CA 1
ATOM 1513 C C . GLU A 1 187 ? 13.548 -3.696 2.818 1.00 95.38 187 GLU A C 1
ATOM 1515 O O . GLU A 1 187 ? 13.285 -3.972 3.992 1.00 95.38 187 GLU A O 1
ATOM 1520 N N . ASN A 1 188 ? 13.657 -2.427 2.419 1.00 95.19 188 ASN A N 1
ATOM 1521 C CA . ASN A 1 188 ? 13.475 -1.297 3.328 1.00 95.19 188 ASN A CA 1
ATOM 1522 C C . ASN A 1 188 ? 12.072 -1.274 3.960 1.00 95.19 188 ASN A C 1
ATOM 1524 O O . ASN A 1 188 ? 11.946 -0.981 5.149 1.00 95.19 188 ASN A O 1
ATOM 1528 N N . LYS A 1 189 ? 11.015 -1.633 3.217 1.00 96.19 189 LYS A N 1
ATOM 1529 C CA . LYS A 1 189 ? 9.648 -1.745 3.766 1.00 96.19 189 LYS A CA 1
ATOM 1530 C C . LYS A 1 189 ? 9.529 -2.892 4.770 1.00 96.19 189 LYS A C 1
ATOM 1532 O O . LYS A 1 189 ? 8.945 -2.704 5.836 1.00 96.19 189 LYS A O 1
ATOM 1537 N N . LEU A 1 190 ? 10.126 -4.046 4.469 1.00 97.12 190 LEU A N 1
ATOM 1538 C CA . LEU A 1 190 ? 10.121 -5.226 5.344 1.00 97.12 190 LEU A CA 1
ATOM 1539 C C . LEU A 1 190 ? 11.034 -5.078 6.573 1.00 97.12 190 LEU A C 1
ATOM 1541 O O . LEU A 1 190 ? 10.920 -5.838 7.528 1.00 97.12 190 LEU A O 1
ATOM 1545 N N . THR A 1 191 ? 11.924 -4.088 6.588 1.00 96.00 191 THR A N 1
ATOM 1546 C CA . THR A 1 191 ? 12.822 -3.813 7.722 1.00 96.00 191 THR A CA 1
ATOM 1547 C C . THR A 1 191 ? 12.474 -2.530 8.478 1.00 96.00 191 THR A C 1
ATOM 1549 O O . THR A 1 191 ? 13.137 -2.212 9.462 1.00 96.00 191 THR A O 1
ATOM 1552 N N . GLY A 1 192 ? 11.433 -1.798 8.064 1.00 95.50 192 GLY A N 1
ATOM 1553 C CA . GLY A 1 192 ? 11.030 -0.534 8.689 1.00 95.50 192 GLY A CA 1
ATOM 1554 C C . GLY A 1 192 ? 11.994 0.629 8.436 1.00 95.50 192 GLY A C 1
ATOM 1555 O O . GLY A 1 192 ? 12.050 1.556 9.239 1.00 95.50 192 GLY A O 1
ATOM 1556 N N . ARG A 1 193 ? 12.776 0.572 7.355 1.00 94.50 193 ARG A N 1
ATOM 1557 C CA . ARG A 1 193 ? 13.726 1.609 6.905 1.00 94.50 193 ARG A CA 1
ATOM 1558 C C . ARG A 1 193 ? 13.179 2.423 5.728 1.00 94.50 193 ARG A C 1
ATOM 1560 O O . ARG A 1 193 ? 13.921 3.049 4.979 1.00 94.50 193 ARG A O 1
ATOM 1567 N N . ASP A 1 194 ? 11.869 2.390 5.528 1.00 92.94 194 ASP A N 1
ATOM 1568 C CA . ASP A 1 194 ? 11.159 2.941 4.376 1.00 92.94 194 ASP A CA 1
ATOM 1569 C C . ASP A 1 194 ? 10.769 4.419 4.507 1.00 92.94 194 ASP A C 1
ATOM 1571 O O . ASP A 1 194 ? 10.215 4.976 3.554 1.00 92.94 194 ASP A O 1
ATOM 1575 N N . PHE A 1 195 ? 11.094 5.052 5.638 1.00 88.75 195 PHE A N 1
ATOM 1576 C CA . PHE A 1 195 ? 10.866 6.469 5.917 1.00 88.75 195 PHE A CA 1
ATOM 1577 C C . PHE A 1 195 ? 12.176 7.195 6.273 1.00 88.75 195 PHE A C 1
ATOM 1579 O O . PHE A 1 195 ? 12.974 6.704 7.068 1.00 88.75 195 PHE A O 1
ATOM 1586 N N . GLY A 1 196 ? 12.344 8.418 5.751 1.00 70.75 196 GLY A N 1
ATOM 1587 C CA . GLY A 1 196 ? 13.480 9.306 6.038 1.00 70.75 196 GLY A CA 1
ATOM 1588 C C . GLY A 1 196 ? 14.565 9.294 4.954 1.00 70.75 196 GLY A C 1
ATOM 1589 O O . GLY A 1 196 ? 14.811 8.276 4.320 1.00 70.75 196 GLY A O 1
ATOM 1590 N N . ALA A 1 197 ? 15.227 10.438 4.749 1.00 60.88 197 ALA A N 1
ATOM 1591 C CA . ALA A 1 197 ? 16.179 10.660 3.649 1.00 60.88 197 ALA A CA 1
ATOM 1592 C C . ALA A 1 197 ? 17.459 9.803 3.714 1.00 60.88 197 ALA A C 1
ATOM 1594 O O . ALA A 1 197 ? 18.190 9.732 2.733 1.00 60.88 197 ALA A O 1
ATOM 1595 N N . LEU A 1 198 ? 17.732 9.165 4.856 1.00 57.38 198 LEU A N 1
ATOM 1596 C CA . LEU A 1 198 ? 18.932 8.355 5.064 1.00 57.38 198 LEU A CA 1
ATOM 1597 C C . LEU A 1 198 ? 18.635 6.889 5.411 1.00 57.38 198 LEU A C 1
ATOM 1599 O O . LEU A 1 198 ? 19.566 6.107 5.461 1.00 57.38 198 LEU A O 1
ATOM 1603 N N . GLY A 1 199 ? 17.388 6.476 5.680 1.00 60.41 199 GLY A N 1
ATOM 1604 C CA . GLY A 1 199 ? 17.095 5.080 6.068 1.00 60.41 199 GLY A CA 1
ATOM 1605 C C . GLY A 1 199 ? 17.813 4.590 7.345 1.00 60.41 199 GLY A C 1
ATOM 1606 O O . GLY A 1 199 ? 17.862 3.389 7.612 1.00 60.41 199 GLY A O 1
ATOM 1607 N N . HIS A 1 200 ? 18.397 5.500 8.137 1.00 67.81 200 HIS A N 1
ATOM 1608 C CA . HIS A 1 200 ? 19.149 5.156 9.352 1.00 67.81 200 HIS A CA 1
ATOM 1609 C C . HIS A 1 200 ? 18.229 4.813 10.530 1.00 67.81 200 HIS A C 1
ATOM 1611 O O . HIS A 1 200 ? 18.622 4.071 11.426 1.00 67.81 200 HIS A O 1
ATOM 1617 N N . THR A 1 201 ? 17.004 5.340 10.541 1.00 84.56 201 THR A N 1
ATOM 1618 C CA . THR A 1 201 ? 16.030 5.055 11.595 1.00 84.56 201 THR A CA 1
ATOM 1619 C C . THR A 1 201 ? 15.235 3.810 11.242 1.00 84.56 201 THR A C 1
ATOM 1621 O O . THR A 1 201 ? 14.436 3.829 10.308 1.00 84.56 201 THR A O 1
ATOM 1624 N N . VAL A 1 202 ? 15.440 2.744 12.011 1.00 93.31 202 VAL A N 1
ATOM 1625 C CA . VAL A 1 202 ? 14.605 1.543 11.958 1.00 93.31 202 VAL A CA 1
ATOM 1626 C C . VAL A 1 202 ? 13.335 1.813 12.754 1.00 93.31 202 VAL A C 1
ATOM 1628 O O . VAL A 1 202 ? 13.394 2.078 13.953 1.00 93.31 202 VAL A O 1
ATOM 1631 N N . LEU A 1 203 ? 12.190 1.765 12.082 1.00 94.75 203 LEU A N 1
ATOM 1632 C CA . LEU A 1 203 ? 10.886 1.924 12.709 1.00 94.75 203 LEU A CA 1
ATOM 1633 C C . LEU A 1 203 ? 10.368 0.580 13.210 1.00 94.75 203 LEU A C 1
ATOM 1635 O O . LEU A 1 203 ? 10.380 -0.417 12.479 1.00 94.75 203 LEU A O 1
ATOM 1639 N N . ASP A 1 204 ? 9.823 0.565 14.423 1.00 96.56 204 ASP A N 1
ATOM 1640 C CA . ASP A 1 204 ? 9.006 -0.551 14.882 1.00 96.56 204 ASP A CA 1
ATOM 1641 C C . ASP A 1 204 ? 7.732 -0.683 14.026 1.00 96.56 204 ASP A C 1
ATOM 1643 O O . ASP A 1 204 ? 7.373 0.197 13.233 1.00 96.56 204 ASP A O 1
ATOM 1647 N N . VAL A 1 205 ? 7.056 -1.823 14.159 1.00 98.06 205 VAL A N 1
ATOM 1648 C CA . VAL A 1 205 ? 5.874 -2.134 13.349 1.00 98.06 205 VAL A CA 1
ATOM 1649 C C . VAL A 1 205 ? 4.740 -1.138 13.593 1.00 98.06 205 VAL A C 1
ATOM 1651 O O . VAL A 1 205 ? 4.132 -0.681 12.625 1.00 98.06 205 VAL A O 1
ATOM 1654 N N . SER A 1 206 ? 4.470 -0.768 14.849 1.00 97.69 206 SER A N 1
ATOM 1655 C CA . SER A 1 206 ? 3.348 0.118 15.174 1.00 97.69 206 SER A CA 1
ATOM 1656 C C . SER A 1 206 ? 3.584 1.516 14.602 1.00 97.69 206 SER A C 1
ATOM 1658 O O . SER A 1 206 ? 2.721 2.058 13.904 1.00 97.69 206 SER A O 1
ATOM 1660 N N . THR A 1 207 ? 4.798 2.054 14.760 1.00 97.31 207 THR A N 1
ATOM 1661 C CA . THR A 1 207 ? 5.167 3.359 14.188 1.00 97.31 207 THR A CA 1
ATOM 1662 C C . THR A 1 207 ? 5.119 3.363 12.660 1.00 97.31 207 THR A C 1
ATOM 1664 O O . THR A 1 207 ? 4.623 4.324 12.064 1.00 97.31 207 THR A O 1
ATOM 1667 N N . GLN A 1 208 ? 5.615 2.312 11.994 1.00 97.50 208 GLN A N 1
ATOM 1668 C CA . GLN A 1 208 ? 5.547 2.229 10.530 1.00 97.50 208 GLN A CA 1
ATOM 1669 C C . GLN A 1 208 ? 4.090 2.194 10.050 1.00 97.50 208 GLN A C 1
ATOM 1671 O O . GLN A 1 208 ? 3.718 2.969 9.167 1.00 97.50 208 GLN A O 1
ATOM 1676 N N . VAL A 1 209 ? 3.249 1.351 10.661 1.00 98.25 209 VAL A N 1
ATOM 1677 C CA . VAL A 1 209 ? 1.817 1.260 10.336 1.00 98.25 209 VAL A CA 1
ATOM 1678 C C . VAL A 1 209 ? 1.131 2.608 10.547 1.00 98.25 209 VAL A C 1
ATOM 1680 O O . VAL A 1 209 ? 0.415 3.072 9.660 1.00 98.25 209 VAL A O 1
ATOM 1683 N N . GLN A 1 210 ? 1.403 3.294 11.659 1.00 97.44 210 GLN A N 1
ATOM 1684 C CA . GLN A 1 210 ? 0.859 4.625 11.921 1.00 97.44 210 GLN A CA 1
ATOM 1685 C C . GLN A 1 210 ? 1.252 5.634 10.834 1.00 97.44 210 GLN A C 1
ATOM 1687 O O . GLN A 1 210 ? 0.401 6.381 10.348 1.00 97.44 210 GLN A O 1
ATOM 1692 N N . LYS A 1 211 ? 2.525 5.655 10.421 1.00 97.00 211 LYS A N 1
ATOM 1693 C CA . LYS A 1 211 ? 2.997 6.554 9.357 1.00 97.00 211 LYS A CA 1
ATOM 1694 C C . LYS A 1 211 ? 2.351 6.245 8.007 1.00 97.00 211 LYS A C 1
ATOM 1696 O O . LYS A 1 211 ? 1.993 7.180 7.292 1.00 97.00 211 LYS A O 1
ATOM 1701 N N . LEU A 1 212 ? 2.166 4.969 7.669 1.00 98.00 212 LEU A N 1
ATOM 1702 C CA . LEU A 1 212 ? 1.498 4.552 6.433 1.00 98.00 212 LEU A CA 1
ATOM 1703 C C . LEU A 1 212 ? 0.020 4.959 6.419 1.00 98.00 212 LEU A C 1
ATOM 1705 O O . LEU A 1 212 ? -0.441 5.549 5.444 1.00 98.00 212 LEU A O 1
ATOM 1709 N N . ILE A 1 213 ? -0.704 4.719 7.517 1.00 98.12 213 ILE A N 1
ATOM 1710 C CA . ILE A 1 213 ? -2.100 5.153 7.676 1.00 98.12 213 ILE A CA 1
ATOM 1711 C C . ILE A 1 213 ? -2.200 6.677 7.549 1.00 98.12 213 ILE A C 1
ATOM 1713 O O . ILE A 1 213 ? -3.064 7.183 6.832 1.00 98.12 213 ILE A O 1
ATOM 1717 N N . HIS A 1 214 ? -1.288 7.419 8.183 1.00 97.38 214 HIS A N 1
ATOM 1718 C CA . HIS A 1 214 ? -1.247 8.875 8.075 1.00 97.38 214 HIS A CA 1
ATOM 1719 C C . HIS A 1 214 ? -0.995 9.349 6.633 1.00 97.38 214 HIS A C 1
ATOM 1721 O O . HIS A 1 214 ? -1.664 10.264 6.158 1.00 97.38 214 HIS A O 1
ATOM 1727 N N . GLN A 1 215 ? -0.073 8.718 5.897 1.00 97.50 215 GLN A N 1
ATOM 1728 C CA . GLN A 1 215 ? 0.143 9.042 4.483 1.00 97.50 215 GLN A CA 1
ATOM 1729 C C . GLN A 1 215 ? -1.079 8.733 3.610 1.00 97.50 215 GLN A C 1
ATOM 1731 O O . GLN A 1 215 ? -1.391 9.530 2.727 1.00 97.50 215 GLN A O 1
ATOM 1736 N N . ALA A 1 216 ? -1.767 7.615 3.855 1.00 98.06 216 ALA A N 1
ATOM 1737 C CA . ALA A 1 216 ? -2.937 7.186 3.086 1.00 98.06 216 ALA A CA 1
ATOM 1738 C C . ALA A 1 216 ? -4.180 8.064 3.324 1.00 98.06 216 ALA A C 1
ATOM 1740 O O . ALA A 1 216 ? -5.018 8.196 2.436 1.00 98.06 216 ALA A O 1
ATOM 1741 N N . THR A 1 217 ? -4.283 8.677 4.506 1.00 97.50 217 THR A N 1
ATOM 1742 C CA . THR A 1 217 ? -5.418 9.529 4.916 1.00 97.50 217 THR A CA 1
ATOM 1743 C C . THR A 1 217 ? -5.137 11.027 4.785 1.00 97.50 217 THR A C 1
ATOM 1745 O O . THR A 1 217 ? -6.037 11.851 4.942 1.00 97.50 217 THR A O 1
ATOM 1748 N N . SER A 1 218 ? -3.896 11.412 4.480 1.00 97.81 218 SER A N 1
ATOM 1749 C CA . SER A 1 218 ? -3.494 12.812 4.366 1.00 97.81 218 SER A CA 1
ATOM 1750 C C . SER A 1 218 ? -4.224 13.513 3.222 1.00 97.81 218 SER A C 1
ATOM 1752 O O . SER A 1 218 ? -4.028 13.187 2.050 1.00 97.81 218 SER A O 1
ATOM 1754 N N . HIS A 1 219 ? -4.980 14.566 3.545 1.00 97.38 219 HIS A N 1
ATOM 1755 C CA . HIS A 1 219 ? -5.627 15.413 2.540 1.00 97.38 219 HIS A CA 1
ATOM 1756 C C . HIS A 1 219 ? -4.628 16.014 1.544 1.00 97.38 219 HIS A C 1
ATOM 1758 O O . HIS A 1 219 ? -4.965 16.156 0.374 1.00 97.38 219 HIS A O 1
ATOM 1764 N N . LYS A 1 220 ? -3.391 16.311 1.976 1.00 97.75 220 LYS A N 1
ATOM 1765 C CA . LYS A 1 220 ? -2.332 16.818 1.085 1.00 97.75 220 LYS A CA 1
ATOM 1766 C C . LYS A 1 220 ? -1.923 15.789 0.034 1.00 97.75 220 LYS A C 1
ATOM 1768 O O . LYS A 1 220 ? -1.558 16.173 -1.069 1.00 97.75 220 LYS A O 1
ATOM 1773 N N . ASN A 1 221 ? -1.957 14.502 0.370 1.00 97.62 221 ASN A N 1
ATOM 1774 C CA . ASN A 1 221 ? -1.623 13.435 -0.571 1.00 97.62 221 ASN A CA 1
ATOM 1775 C C . ASN A 1 221 ? -2.827 13.111 -1.458 1.00 97.62 221 ASN A C 1
ATOM 1777 O O . ASN A 1 221 ? -2.692 13.034 -2.674 1.00 97.62 221 ASN A O 1
ATOM 1781 N N . LEU A 1 222 ? -4.011 12.993 -0.851 1.00 97.62 222 LEU A N 1
ATOM 1782 C CA . LEU A 1 222 ? -5.256 12.667 -1.543 1.00 97.62 222 LEU A CA 1
ATOM 1783 C C . LEU A 1 222 ? -5.659 13.733 -2.570 1.00 97.62 222 LEU A C 1
ATOM 1785 O O . LEU A 1 222 ? -6.154 13.382 -3.636 1.00 97.62 222 LEU A O 1
ATOM 1789 N N . CYS A 1 223 ? -5.422 15.022 -2.302 1.00 96.62 223 CYS A N 1
ATOM 1790 C CA . CYS A 1 223 ? -5.767 16.084 -3.254 1.00 96.62 223 CYS A CA 1
ATOM 1791 C C . CYS A 1 223 ? -4.878 16.113 -4.509 1.00 96.62 223 CYS A C 1
ATOM 1793 O O . CYS A 1 223 ? -5.249 16.755 -5.486 1.00 96.62 223 CYS A O 1
ATOM 1795 N N . GLN A 1 224 ? -3.730 15.425 -4.493 1.00 96.31 224 GLN A N 1
ATOM 1796 C CA . GLN A 1 224 ? -2.838 15.291 -5.651 1.00 96.31 224 GLN A CA 1
ATOM 1797 C C . GLN A 1 224 ? -3.186 14.078 -6.526 1.00 96.31 224 GLN A C 1
ATOM 1799 O O . GLN A 1 224 ? -2.675 13.963 -7.641 1.00 96.31 224 GLN A O 1
ATOM 1804 N N . CYS A 1 225 ? -4.027 13.161 -6.037 1.00 96.19 225 CYS A N 1
ATOM 1805 C CA . CYS A 1 225 ? -4.460 12.005 -6.810 1.00 96.19 225 CYS A CA 1
ATOM 1806 C C . CYS A 1 225 ? -5.259 12.443 -8.045 1.00 96.19 225 CYS A C 1
ATOM 1808 O O . CYS A 1 225 ? -6.034 13.400 -8.002 1.00 96.19 225 CYS A O 1
ATOM 1810 N N . TYR A 1 226 ? -5.110 11.691 -9.136 1.00 96.56 226 TYR A N 1
ATOM 1811 C CA . TYR A 1 226 ? -5.924 11.862 -10.336 1.00 96.56 226 TYR A CA 1
ATOM 1812 C C . TYR A 1 226 ? -7.426 11.821 -10.000 1.00 96.56 226 TYR A C 1
ATOM 1814 O O . TYR A 1 226 ? -7.864 11.022 -9.174 1.00 96.56 226 TYR A O 1
ATOM 1822 N N . ILE A 1 227 ? -8.241 12.648 -10.662 1.00 96.00 227 ILE A N 1
ATOM 1823 C CA . ILE A 1 227 ? -9.669 12.790 -10.334 1.00 96.00 227 ILE A CA 1
ATOM 1824 C C . ILE A 1 227 ? -10.451 11.471 -10.457 1.00 96.00 227 ILE A C 1
ATOM 1826 O O . ILE A 1 227 ? -11.287 11.173 -9.604 1.00 96.00 227 ILE A O 1
ATOM 1830 N N . GLY A 1 228 ? -10.128 10.642 -11.457 1.00 96.12 228 GLY A N 1
ATOM 1831 C CA . GLY A 1 228 ? -10.733 9.320 -11.653 1.00 96.12 228 GLY A CA 1
ATOM 1832 C C . GLY A 1 228 ? -10.299 8.277 -10.618 1.00 96.12 228 GLY A C 1
ATOM 1833 O O . GLY A 1 228 ? -10.895 7.210 -10.533 1.00 96.12 228 GLY A O 1
ATOM 1834 N N . TRP A 1 229 ? -9.300 8.588 -9.785 1.00 96.94 229 TRP A N 1
ATOM 1835 C CA . TRP A 1 229 ? -8.977 7.788 -8.604 1.00 96.94 229 TRP A CA 1
ATOM 1836 C C . TRP A 1 229 ? -10.015 7.972 -7.481 1.00 96.94 229 TRP A C 1
ATOM 1838 O O . TRP A 1 229 ? -10.065 7.165 -6.557 1.00 96.94 229 TRP A O 1
ATOM 1848 N N . CYS A 1 230 ? -10.857 9.008 -7.571 1.00 97.12 230 CYS A N 1
ATOM 1849 C CA . CYS A 1 230 ? -11.922 9.332 -6.622 1.00 97.12 230 CYS A CA 1
ATOM 1850 C C . CYS A 1 230 ? -11.429 9.510 -5.168 1.00 97.12 230 CYS A C 1
ATOM 1852 O O . CYS A 1 230 ? -11.907 8.830 -4.260 1.00 97.12 230 CYS A O 1
ATOM 1854 N N . PRO A 1 231 ? -10.503 10.455 -4.897 1.00 96.69 231 PRO A N 1
ATOM 1855 C CA . PRO A 1 231 ? -9.954 10.664 -3.548 1.00 96.69 231 PRO A CA 1
ATOM 1856 C C . PRO A 1 231 ? -10.976 11.175 -2.527 1.00 96.69 231 PRO A C 1
ATOM 1858 O O . PRO A 1 231 ? -10.765 11.093 -1.319 1.00 96.69 231 PRO A O 1
ATOM 1861 N N . PHE A 1 232 ? -12.086 11.710 -3.024 1.00 94.94 232 PHE A N 1
ATOM 1862 C CA . PHE A 1 232 ? -13.215 12.209 -2.257 1.00 94.94 232 PHE A CA 1
ATOM 1863 C C . PHE A 1 232 ? -14.282 11.137 -2.021 1.00 94.94 232 PHE A C 1
ATOM 1865 O O . PHE A 1 232 ? -15.379 11.487 -1.613 1.00 94.94 232 PHE A O 1
ATOM 1872 N N . TRP A 1 233 ? -14.044 9.863 -2.319 1.00 92.75 233 TRP A N 1
ATOM 1873 C CA . TRP A 1 233 ? -14.972 8.827 -1.874 1.00 92.75 233 TRP A CA 1
ATOM 1874 C C . TRP A 1 233 ? -14.817 8.634 -0.376 1.00 92.75 233 TRP A C 1
ATOM 1876 O O . TRP A 1 233 ? -13.814 8.063 0.096 1.00 92.75 233 TRP A O 1
#

Organism: NCBI:txid552664

pLDDT: mean 72.64, std 25.72, range [24.45, 98.62]

Sequence (233 aa):
KIVHIDFGDCFEVAMHREKFPEKIPFRLTRMLVNAMEVSGIEGIFRHTCESVMRVLRDNKESVMAVLEAFVYDPLINWRLLDSKQEYSDHNQESDGDSSASTDDEAESSALCDRNEKAKRYQKPIPAAQNAETKQQEQKQRQRRARNLLRPDLDESQNHRGSIVRAMIGLHDRNLNREAVRVVTRVENKLTGRDFGALGHTVLDVSTQVQKLIHQATSHKNLCQCYIGWCPFW

InterPro domains:
  IPR000403 Phosphatidylinositol 3-/4-kinase, catalytic domain [PF00454] (1-79)
  IPR000403 Phosphatidylinositol 3-/4-kinase, catalytic domain [PS50290] (1-120)
  IPR003152 FATC domain [PF02260] (203-233)
  IPR003152 FATC domain [PS51190] (201-233)
  IPR003152 FATC domain [SM01343] (201-233)
  IPR011009 Protein kinase-like domain superfamily [SSF56112] (1-94)
  IPR036940 Phosphatidylinositol 3-/4-kinase, catalytic domain superfamily [G3DSA:1.10.1070.11] (1-125)
  IPR050517 DNA Damage Response and Repair Kinase [PTHR11139] (1-233)

Foldseek 3Di:
DDDDDDPLDPLLLQQLAPALRAQAPDADAPVNQVPDDPCRCNPPNLVVQLVVLCVCLVCVVVVLVVLLVVLPPPVNLVSLPCSPPPPDDDDPDDDDDDDDDDDDDDDDDDDDDDDDDDDDDDDDDDDDDDDPVVVVVVVVVVVVVVVVPDPPPVVPVVVVVVVVVVVVVVSVVVSVVSSVVSSVCVVLSSQQLNDDPPSPDGDDSSVSSVVNSCSNHPPVSLVSGDVVVPSVD

Secondary structure (DSSP, 8-state):
--------S-TTHHHH-SSS----SS---HHHHHTS-TTGGGTHHHHHHHHHHHHHHHTHHHHHHHHHHHHT-TTTTHHHHGGG---SSS-------------------------------PPPPPPP--TTHHHHHHHHHHHHHHHTTS----TTSHHHHHHHHHHHHHHHHHHHHHHHHHHHHHHHHHHT--SSTT--SPPPHHHHHHHHHHHHH-HHHHTTS-GGG-TT-

Radius of gyration: 35.7 Å; chains: 1; bounding box: 75×66×94 Å